Protein AF-A0A838I3D6-F1 (afdb_monomer_lite)

Structure (mmCIF, N/CA/C/O backbone):
data_AF-A0A838I3D6-F1
#
_entry.id   AF-A0A838I3D6-F1
#
loop_
_atom_site.group_PDB
_atom_site.id
_atom_site.type_symbol
_atom_site.label_atom_id
_atom_site.label_alt_id
_atom_site.label_comp_id
_atom_site.label_asym_id
_atom_site.label_entity_id
_atom_site.label_seq_id
_atom_site.pdbx_PDB_ins_code
_atom_site.Cartn_x
_atom_site.Cartn_y
_atom_site.Cartn_z
_atom_site.occupancy
_atom_site.B_iso_or_equiv
_atom_site.auth_seq_id
_atom_site.auth_comp_id
_atom_site.auth_asym_id
_atom_site.auth_atom_id
_atom_site.pdbx_PDB_model_num
ATOM 1 N N . ALA A 1 1 ? 34.023 14.326 -17.197 1.00 67.75 1 ALA A N 1
ATOM 2 C CA . ALA A 1 1 ? 33.554 12.925 -17.190 1.00 67.75 1 ALA A CA 1
ATOM 3 C C . ALA A 1 1 ? 33.045 12.580 -18.585 1.00 67.75 1 ALA A C 1
ATOM 5 O O . ALA A 1 1 ? 32.395 13.428 -19.185 1.00 67.75 1 ALA A O 1
ATOM 6 N N . VAL A 1 2 ? 33.375 11.402 -19.121 1.00 64.44 2 VAL A N 1
ATOM 7 C CA . VAL A 1 2 ? 32.836 10.936 -20.412 1.00 64.44 2 VAL A CA 1
ATOM 8 C C . VAL A 1 2 ? 31.432 10.365 -20.158 1.00 64.44 2 VAL A C 1
ATOM 10 O O . VAL A 1 2 ? 31.300 9.565 -19.231 1.00 64.44 2 VAL A O 1
ATOM 13 N N . PRO A 1 3 ? 30.387 10.772 -20.904 1.00 69.75 3 PRO A N 1
ATOM 14 C CA . PRO A 1 3 ? 29.041 10.235 -20.724 1.00 69.75 3 PRO A CA 1
ATOM 15 C C . PRO A 1 3 ? 29.008 8.725 -20.971 1.00 69.75 3 PRO A C 1
ATOM 17 O O . PRO A 1 3 ? 29.719 8.219 -21.844 1.00 69.75 3 PRO A O 1
ATOM 20 N N . ALA A 1 4 ? 28.160 8.010 -20.233 1.00 76.06 4 ALA A N 1
ATOM 21 C CA . ALA A 1 4 ? 27.893 6.609 -20.527 1.00 76.06 4 ALA A CA 1
ATOM 22 C C . ALA A 1 4 ? 27.260 6.462 -21.930 1.00 76.06 4 ALA A C 1
ATOM 24 O O . ALA A 1 4 ? 26.617 7.398 -22.420 1.00 76.06 4 ALA A O 1
ATOM 25 N N . PRO A 1 5 ? 27.427 5.304 -22.596 1.00 80.19 5 PRO A N 1
ATOM 26 C CA . PRO A 1 5 ? 26.709 5.010 -23.830 1.00 80.19 5 PRO A CA 1
ATOM 27 C C . PRO A 1 5 ? 25.190 5.128 -23.622 1.00 80.19 5 PRO A C 1
ATOM 29 O O . PRO A 1 5 ? 24.712 4.843 -22.527 1.00 80.19 5 PRO A O 1
ATOM 32 N N . PRO A 1 6 ? 24.419 5.497 -24.659 1.00 76.12 6 PRO A N 1
ATOM 33 C CA . PRO A 1 6 ? 22.969 5.604 -24.542 1.00 76.12 6 PRO A CA 1
ATOM 34 C C . PRO A 1 6 ? 22.335 4.244 -24.221 1.00 76.12 6 PRO A C 1
ATOM 36 O O . PRO A 1 6 ? 22.662 3.244 -24.868 1.00 76.12 6 PRO A O 1
ATOM 39 N N . ASP A 1 7 ? 21.378 4.244 -23.287 1.00 75.38 7 ASP A N 1
ATOM 40 C CA . ASP A 1 7 ? 20.609 3.057 -22.869 1.00 75.38 7 ASP A CA 1
ATOM 41 C C . ASP A 1 7 ? 19.779 2.458 -24.015 1.00 75.38 7 ASP A C 1
ATOM 43 O O . ASP A 1 7 ? 19.473 1.266 -24.030 1.00 75.38 7 ASP A O 1
ATOM 47 N N . VAL A 1 8 ? 19.434 3.282 -25.010 1.00 75.19 8 VAL A N 1
ATOM 48 C CA . VAL A 1 8 ? 18.669 2.881 -26.191 1.00 75.19 8 VAL A CA 1
ATOM 49 C C . VAL A 1 8 ? 19.407 3.317 -27.449 1.00 75.19 8 VAL A C 1
ATOM 51 O O . VAL A 1 8 ? 19.672 4.500 -27.665 1.00 75.19 8 VAL A O 1
ATOM 54 N N . ARG A 1 9 ? 19.716 2.351 -28.317 1.00 78.56 9 ARG A N 1
ATOM 55 C CA . ARG A 1 9 ? 20.297 2.598 -29.641 1.00 78.56 9 ARG A CA 1
ATOM 56 C C . ARG A 1 9 ? 19.214 2.467 -30.700 1.00 78.56 9 ARG A C 1
ATOM 58 O O . ARG A 1 9 ? 18.618 1.406 -30.857 1.00 78.56 9 ARG A O 1
ATOM 65 N N . TRP A 1 10 ? 18.987 3.540 -31.445 1.00 83.44 10 TRP A N 1
ATOM 66 C CA . TRP A 1 10 ? 18.066 3.546 -32.577 1.00 83.44 10 TRP A CA 1
ATOM 67 C C . TRP A 1 10 ? 18.807 3.163 -33.862 1.00 83.44 10 TRP A C 1
ATOM 69 O O . TRP A 1 10 ? 19.926 3.619 -34.095 1.00 83.44 10 TRP A O 1
ATOM 79 N N . HIS A 1 11 ? 18.183 2.338 -34.708 1.00 85.75 11 HIS A N 1
ATOM 80 C CA . HIS A 1 11 ? 18.701 1.982 -36.034 1.00 85.75 11 HIS A CA 1
ATOM 81 C C . HIS A 1 11 ? 17.830 2.614 -37.120 1.00 85.75 11 HIS A C 1
ATOM 83 O O . HIS A 1 11 ? 16.616 2.407 -37.139 1.00 85.75 11 HIS A O 1
ATOM 89 N N . ARG A 1 12 ? 18.441 3.367 -38.044 1.00 91.44 12 ARG A N 1
ATOM 90 C CA . ARG A 1 12 ? 17.746 3.900 -39.223 1.00 91.44 12 ARG A CA 1
ATOM 91 C C . ARG A 1 12 ? 17.925 2.939 -40.392 1.00 91.44 12 ARG A C 1
ATOM 93 O O . ARG A 1 12 ? 19.031 2.792 -40.906 1.00 91.44 12 ARG A O 1
ATOM 100 N N . TRP A 1 13 ? 16.825 2.328 -40.813 1.00 92.12 13 TRP A N 1
ATOM 101 C CA . TRP A 1 13 ? 16.805 1.373 -41.916 1.00 92.12 13 TRP A CA 1
ATOM 102 C C . TRP A 1 13 ? 17.116 2.029 -43.260 1.00 92.12 13 TRP A C 1
ATOM 104 O O . TRP A 1 13 ? 16.691 3.158 -43.524 1.00 92.12 13 TRP A O 1
ATOM 114 N N . ARG A 1 14 ? 17.825 1.302 -44.126 1.00 95.44 14 ARG A N 1
ATOM 115 C CA . ARG A 1 14 ? 18.044 1.676 -45.530 1.00 95.44 14 ARG A CA 1
ATOM 116 C C . ARG A 1 14 ? 17.244 0.764 -46.470 1.00 95.44 14 ARG A C 1
ATOM 118 O O . ARG A 1 14 ? 17.080 -0.416 -46.162 1.00 95.44 14 ARG A O 1
ATOM 125 N N . PRO A 1 15 ? 16.765 1.263 -47.624 1.00 94.56 15 PRO A N 1
ATOM 126 C CA . PRO A 1 15 ? 16.142 0.409 -48.634 1.00 94.56 15 PRO A CA 1
ATOM 127 C C . PRO A 1 15 ? 17.048 -0.774 -49.010 1.00 94.56 15 PRO A C 1
ATOM 129 O O . PRO A 1 15 ? 18.245 -0.595 -49.227 1.00 94.56 15 PRO A O 1
ATOM 132 N N . GLY A 1 16 ? 16.483 -1.983 -49.050 1.00 94.50 16 GLY A N 1
ATOM 133 C CA . GLY A 1 16 ? 17.215 -3.224 -49.342 1.00 94.50 16 GLY A CA 1
ATOM 134 C C . GLY A 1 16 ? 18.006 -3.814 -48.166 1.00 94.50 16 GLY A C 1
ATOM 135 O O . GLY A 1 16 ? 18.565 -4.903 -48.289 1.00 94.50 16 GLY A O 1
ATOM 136 N N . GLU A 1 17 ? 18.043 -3.143 -47.013 1.00 95.50 17 GLU A N 1
ATOM 137 C CA . GLU A 1 17 ? 18.708 -3.662 -45.823 1.00 95.50 17 GLU A CA 1
ATOM 138 C C . GLU A 1 17 ? 17.984 -4.897 -45.271 1.00 95.50 17 GLU A C 1
ATOM 140 O O . GLU A 1 17 ? 16.779 -4.881 -45.019 1.00 95.50 17 GLU A O 1
ATOM 145 N N . ARG A 1 18 ? 18.741 -5.975 -45.037 1.00 92.62 18 ARG A N 1
ATOM 146 C CA . ARG A 1 18 ? 18.247 -7.194 -44.389 1.00 92.62 18 ARG A CA 1
ATOM 147 C C . ARG A 1 18 ? 18.728 -7.236 -42.943 1.00 92.62 18 ARG A C 1
ATOM 149 O O . ARG A 1 18 ? 19.890 -6.957 -42.640 1.00 92.62 18 ARG A O 1
ATOM 156 N N . ARG A 1 19 ? 17.836 -7.629 -42.040 1.00 90.62 19 ARG A N 1
ATOM 157 C CA . ARG A 1 19 ? 18.151 -7.937 -40.643 1.00 90.62 19 ARG A CA 1
ATOM 158 C C . ARG A 1 19 ? 17.492 -9.247 -40.262 1.00 90.62 19 ARG A C 1
ATOM 160 O O . ARG A 1 19 ? 16.441 -9.602 -40.789 1.00 90.62 19 ARG A O 1
ATOM 167 N N . ARG A 1 20 ? 18.135 -9.946 -39.338 1.00 90.88 20 ARG A N 1
ATOM 168 C CA . ARG A 1 20 ? 17.596 -11.140 -38.709 1.00 90.88 20 ARG A CA 1
ATOM 169 C C . ARG A 1 20 ? 16.903 -10.728 -37.417 1.00 90.88 20 ARG A C 1
ATOM 171 O O . ARG A 1 20 ? 17.472 -9.973 -36.634 1.00 90.88 20 ARG A O 1
ATOM 178 N N . LEU A 1 21 ? 15.684 -11.216 -37.231 1.00 88.69 21 LEU A N 1
ATOM 179 C CA . LEU A 1 21 ? 14.933 -11.096 -35.991 1.00 88.69 21 LEU A CA 1
ATOM 180 C C . LEU A 1 21 ? 14.732 -12.513 -35.467 1.00 88.69 21 LEU A C 1
ATOM 182 O O . LEU A 1 21 ? 14.213 -13.368 -36.184 1.00 88.69 21 LEU A O 1
ATOM 186 N N . ASP A 1 22 ? 15.183 -12.766 -34.246 1.00 85.69 22 ASP A N 1
ATOM 187 C CA . ASP A 1 22 ? 15.002 -14.052 -33.590 1.00 85.69 22 ASP A CA 1
ATOM 188 C C . ASP A 1 22 ? 13.814 -13.945 -32.630 1.00 85.69 22 ASP A C 1
ATOM 190 O O . ASP A 1 22 ? 13.810 -13.135 -31.702 1.00 85.69 22 ASP A O 1
ATOM 194 N N . TYR A 1 23 ? 12.796 -14.769 -32.865 1.00 84.50 23 TYR A N 1
ATOM 195 C CA . TYR A 1 23 ? 11.603 -14.853 -32.028 1.00 84.50 23 TYR A CA 1
ATOM 196 C C . TYR A 1 23 ? 11.570 -16.188 -31.294 1.00 84.50 23 TYR A C 1
ATOM 198 O O . TYR A 1 23 ? 12.135 -17.184 -31.746 1.00 84.50 23 TYR A O 1
ATOM 206 N N . ARG A 1 24 ? 10.865 -16.219 -30.164 1.00 79.69 24 ARG A N 1
ATOM 207 C CA . ARG A 1 24 ? 10.529 -17.459 -29.464 1.00 79.69 24 ARG A CA 1
ATOM 208 C C . ARG A 1 24 ? 9.028 -17.536 -29.300 1.00 79.69 24 ARG A C 1
ATOM 210 O O . ARG A 1 24 ? 8.415 -16.596 -28.802 1.00 79.69 24 ARG A O 1
ATOM 217 N N . LEU A 1 25 ? 8.469 -18.661 -29.720 1.00 85.44 25 LEU A N 1
ATOM 218 C CA . LEU A 1 25 ? 7.069 -18.983 -29.527 1.00 85.44 25 LEU A CA 1
ATOM 219 C C . LEU A 1 25 ? 6.960 -19.950 -28.351 1.00 85.44 25 LEU A C 1
ATOM 221 O O . LEU A 1 25 ? 7.618 -20.988 -28.337 1.00 85.44 25 LEU A O 1
ATOM 225 N N . PHE A 1 26 ? 6.128 -19.599 -27.379 1.00 82.19 26 PHE A N 1
ATOM 226 C CA . PHE A 1 26 ? 5.770 -20.467 -26.267 1.00 82.19 26 PHE A CA 1
ATOM 227 C C . PHE A 1 26 ? 4.310 -20.869 -26.450 1.00 82.19 26 PHE A C 1
ATOM 229 O O . PHE A 1 26 ? 3.454 -20.006 -26.637 1.00 82.19 26 PHE A O 1
ATOM 236 N N . ILE A 1 27 ? 4.039 -22.172 -26.429 1.00 88.06 27 ILE A N 1
ATOM 237 C CA . ILE A 1 27 ? 2.692 -22.730 -26.567 1.00 88.06 27 ILE A CA 1
ATOM 238 C C . ILE A 1 27 ? 2.341 -23.369 -25.228 1.00 88.06 27 ILE A C 1
ATOM 240 O O . ILE A 1 27 ? 3.090 -24.209 -24.732 1.00 88.06 27 ILE A O 1
ATOM 244 N N . GLY A 1 28 ? 1.228 -22.943 -24.638 1.00 84.88 28 GLY A N 1
ATOM 245 C CA . GLY A 1 28 ? 0.727 -23.457 -23.369 1.00 84.88 28 GLY A CA 1
ATOM 246 C C . GLY A 1 28 ? -0.712 -23.960 -23.494 1.00 84.88 28 GLY A C 1
ATOM 247 O O . GLY A 1 28 ? -1.404 -23.597 -24.449 1.00 84.88 28 GLY A O 1
ATOM 248 N N . PRO A 1 29 ? -1.173 -24.796 -22.547 1.00 88.56 29 PRO A N 1
ATOM 249 C CA . PRO A 1 29 ? -2.582 -25.169 -22.452 1.00 88.56 29 PRO A CA 1
ATOM 250 C C . PRO A 1 29 ? -3.461 -23.930 -22.191 1.00 88.56 29 PRO A C 1
ATOM 252 O O . PRO A 1 29 ? -2.941 -22.895 -21.767 1.00 88.56 29 PRO A O 1
ATOM 255 N N . PRO A 1 30 ? -4.795 -24.015 -22.373 1.00 85.44 30 PRO A N 1
ATOM 256 C CA . PRO A 1 30 ? -5.740 -22.952 -22.009 1.00 85.44 30 PRO A CA 1
ATOM 257 C C . PRO A 1 30 ? -5.926 -22.835 -20.479 1.00 85.44 30 PRO A C 1
ATOM 259 O O . PRO A 1 30 ? -7.038 -22.686 -19.978 1.00 85.44 30 PRO A O 1
ATOM 262 N N . ASP A 1 31 ? -4.829 -22.934 -19.734 1.00 85.00 31 ASP A N 1
ATOM 263 C CA . ASP A 1 31 ? -4.745 -22.759 -18.291 1.00 85.00 31 ASP A CA 1
ATOM 264 C C . ASP A 1 31 ? -4.382 -21.287 -17.999 1.00 85.00 31 ASP A C 1
ATOM 266 O O . ASP A 1 31 ? -3.382 -20.795 -18.534 1.00 85.00 31 ASP A O 1
ATOM 270 N N . PRO A 1 32 ? -5.146 -20.563 -17.154 1.00 79.38 32 PRO A N 1
ATOM 271 C CA . PRO A 1 32 ? -4.813 -19.205 -16.724 1.00 79.38 32 PRO A CA 1
ATOM 272 C C . PRO A 1 32 ? -3.398 -19.039 -16.155 1.00 79.38 32 PRO A C 1
ATOM 274 O O . PRO A 1 32 ? -2.874 -17.930 -16.186 1.00 79.38 32 PRO A O 1
ATOM 277 N N . HIS A 1 33 ? -2.774 -20.112 -15.665 1.00 83.75 33 HIS A N 1
ATOM 278 C CA . HIS A 1 33 ? -1.423 -20.145 -15.109 1.00 83.75 33 HIS A CA 1
ATOM 279 C C . HIS A 1 33 ? -0.370 -20.732 -16.060 1.00 83.75 33 HIS A C 1
ATOM 281 O O . HIS A 1 33 ? 0.797 -20.842 -15.680 1.00 83.75 33 HIS A O 1
ATOM 287 N N . ALA A 1 34 ? -0.718 -21.030 -17.319 1.00 88.25 34 ALA A N 1
ATOM 288 C CA . ALA A 1 34 ? 0.228 -21.527 -18.327 1.00 88.25 34 ALA A CA 1
ATOM 289 C C . ALA A 1 34 ? 1.410 -20.571 -18.590 1.00 88.25 34 ALA A C 1
ATOM 291 O O . ALA A 1 34 ? 2.420 -20.973 -19.169 1.00 88.25 34 ALA A O 1
ATOM 292 N N . TYR A 1 35 ? 1.308 -19.310 -18.156 1.00 87.50 35 TYR A N 1
ATOM 293 C CA . TYR A 1 35 ? 2.395 -18.339 -18.233 1.00 87.50 35 TYR A CA 1
ATOM 294 C C . TYR A 1 35 ? 3.533 -18.606 -17.229 1.00 87.50 35 TYR A C 1
ATOM 296 O O . TYR A 1 35 ? 4.647 -18.144 -17.471 1.00 87.50 35 TYR A O 1
ATOM 304 N N . ASP A 1 36 ? 3.298 -19.309 -16.110 1.00 90.06 36 ASP A N 1
ATOM 305 C CA . ASP A 1 36 ? 4.293 -19.432 -15.027 1.00 90.06 36 ASP A CA 1
ATOM 306 C C . ASP A 1 36 ? 5.587 -20.137 -15.483 1.00 90.06 36 ASP A C 1
ATOM 308 O O . ASP A 1 36 ? 6.666 -19.556 -15.318 1.00 90.06 36 ASP A O 1
ATOM 312 N N . PRO A 1 37 ? 5.539 -21.306 -16.160 1.00 89.25 37 PRO A N 1
ATOM 313 C CA . PRO A 1 37 ? 6.751 -21.950 -16.672 1.00 89.25 37 PRO A CA 1
ATOM 314 C C . PRO A 1 37 ? 7.510 -21.077 -17.681 1.00 89.25 37 PRO A C 1
ATOM 316 O O . PRO A 1 37 ? 8.742 -21.069 -17.698 1.00 89.25 37 PRO A O 1
ATOM 319 N N . PHE A 1 38 ? 6.785 -20.304 -18.495 1.00 88.62 38 PHE A N 1
ATOM 320 C CA 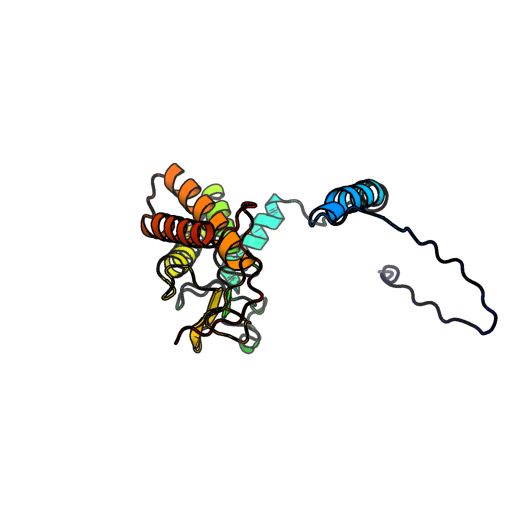. PHE A 1 38 ? 7.366 -19.365 -19.453 1.00 88.62 38 PHE A CA 1
ATOM 321 C C . PHE A 1 38 ? 8.128 -18.233 -18.751 1.00 88.62 38 PHE A C 1
ATOM 323 O O . PHE A 1 38 ? 9.287 -17.975 -19.087 1.00 88.62 38 PHE A O 1
ATOM 330 N N . LEU A 1 39 ? 7.517 -17.590 -17.751 1.00 90.88 39 LEU A N 1
ATOM 331 C CA . LEU A 1 39 ? 8.169 -16.523 -16.991 1.00 90.88 39 LEU A CA 1
ATOM 332 C C . LEU A 1 39 ? 9.401 -17.039 -16.242 1.00 90.88 39 LEU A C 1
ATOM 334 O O . LEU A 1 39 ? 10.434 -16.367 -16.237 1.00 90.88 39 LEU A O 1
ATOM 338 N N . ARG A 1 40 ? 9.333 -18.247 -15.669 1.00 91.19 40 ARG A N 1
ATOM 339 C CA . ARG A 1 40 ? 10.486 -18.891 -15.018 1.00 91.19 40 ARG A CA 1
ATOM 340 C C . ARG A 1 40 ? 11.616 -19.171 -16.001 1.00 91.19 40 ARG A C 1
ATOM 342 O O . ARG A 1 40 ? 12.761 -18.845 -15.706 1.00 91.19 40 ARG A O 1
ATOM 349 N N . HIS A 1 41 ? 11.302 -19.697 -17.185 1.00 89.81 41 HIS A N 1
ATOM 350 C CA . HIS A 1 41 ? 12.300 -19.928 -18.228 1.00 89.81 41 HIS A CA 1
ATOM 351 C C . HIS A 1 41 ? 12.985 -18.626 -18.667 1.00 89.81 41 HIS A C 1
ATOM 353 O O . HIS A 1 41 ? 14.213 -18.570 -18.773 1.00 89.81 41 HIS A O 1
ATOM 359 N N . LEU A 1 42 ? 12.205 -17.562 -18.893 1.00 90.19 42 LEU A N 1
ATOM 360 C CA . LEU A 1 42 ? 12.756 -16.244 -19.205 1.00 90.19 42 LEU A CA 1
ATOM 361 C C . LEU A 1 42 ? 13.649 -15.720 -18.077 1.00 90.19 42 LEU A C 1
ATOM 363 O O . LEU A 1 42 ? 14.745 -15.237 -18.354 1.00 90.19 42 LEU A O 1
ATOM 367 N N . TYR A 1 43 ? 13.215 -15.846 -16.821 1.00 90.50 43 TYR A N 1
ATOM 368 C CA . TYR A 1 43 ? 14.005 -15.449 -15.658 1.00 90.50 43 TYR A CA 1
ATOM 369 C C . TYR A 1 43 ? 15.330 -16.215 -15.577 1.00 90.50 43 TYR A C 1
ATOM 371 O O . TYR A 1 43 ? 16.383 -15.596 -15.447 1.00 90.50 43 TYR A O 1
ATOM 379 N N . ASP A 1 44 ? 15.311 -17.544 -15.711 1.00 90.56 44 ASP A N 1
ATOM 380 C CA . ASP A 1 44 ? 16.516 -18.376 -15.634 1.00 90.56 44 ASP A CA 1
ATOM 381 C C . ASP A 1 44 ? 17.534 -18.068 -16.725 1.00 90.56 44 ASP A C 1
ATOM 383 O O . ASP A 1 44 ? 18.746 -18.158 -16.502 1.00 90.56 44 ASP A O 1
ATOM 387 N N . ARG A 1 45 ? 17.046 -17.677 -17.899 1.00 87.19 45 ARG A N 1
ATOM 388 C CA . ARG A 1 45 ? 17.894 -17.189 -18.972 1.00 87.19 45 ARG A CA 1
ATOM 389 C C . ARG A 1 45 ? 18.459 -15.810 -18.637 1.00 87.19 45 ARG A C 1
ATOM 391 O O . ARG A 1 45 ? 19.673 -15.629 -18.622 1.00 87.19 45 ARG A O 1
ATOM 398 N N . HIS A 1 46 ? 17.584 -14.843 -18.377 1.00 89.69 46 HIS A N 1
ATOM 399 C CA . HIS A 1 46 ? 17.974 -13.444 -18.230 1.00 89.69 46 HIS A CA 1
ATOM 400 C C . HIS A 1 46 ? 18.820 -13.203 -16.986 1.00 89.69 46 HIS A C 1
ATOM 402 O O . HIS A 1 46 ? 19.726 -12.387 -17.044 1.00 89.69 46 HIS A O 1
ATOM 408 N N . ARG A 1 47 ? 18.627 -13.944 -15.890 1.00 91.31 47 ARG A N 1
ATOM 409 C CA . ARG A 1 47 ? 19.423 -13.760 -14.665 1.00 91.31 47 ARG A CA 1
ATOM 41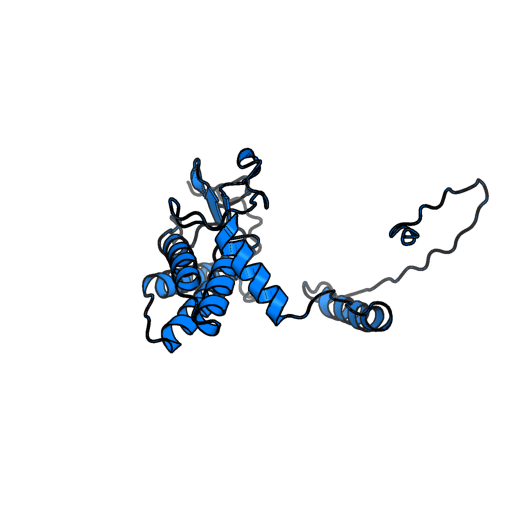0 C C . ARG A 1 47 ? 20.920 -14.034 -14.843 1.00 91.31 47 ARG A C 1
ATOM 412 O O . ARG A 1 47 ? 21.698 -13.635 -13.984 1.00 91.31 47 ARG A O 1
ATOM 419 N N . ARG A 1 48 ? 21.315 -14.741 -15.912 1.00 86.75 48 ARG A N 1
ATOM 420 C CA . ARG A 1 48 ? 22.724 -14.993 -16.270 1.00 86.75 48 ARG A CA 1
ATOM 421 C C . ARG A 1 48 ? 23.340 -13.857 -17.088 1.00 86.75 48 ARG A C 1
ATOM 423 O O . ARG A 1 48 ? 24.548 -13.688 -17.062 1.00 86.75 48 ARG A O 1
ATOM 430 N N . GLU A 1 49 ? 22.518 -13.128 -17.838 1.00 86.75 49 GLU A N 1
ATOM 431 C CA . GLU A 1 49 ? 22.942 -12.055 -18.753 1.00 86.75 49 GLU A CA 1
ATOM 432 C C . GLU A 1 49 ? 22.712 -10.660 -18.133 1.00 86.75 49 GLU A C 1
ATOM 434 O O . GLU A 1 49 ? 23.385 -9.691 -18.475 1.00 86.75 49 GLU A O 1
ATOM 439 N N . HIS A 1 50 ? 21.776 -10.562 -17.187 1.00 87.19 50 HIS A N 1
ATOM 440 C CA . HIS A 1 50 ? 21.290 -9.334 -16.569 1.00 87.19 50 HIS A CA 1
ATOM 441 C C . HIS A 1 50 ? 21.257 -9.494 -15.050 1.00 87.19 50 HIS A C 1
ATOM 443 O O . HIS A 1 50 ? 20.215 -9.738 -14.435 1.00 87.19 50 HIS A O 1
ATOM 449 N N . HIS A 1 51 ? 22.428 -9.375 -14.434 1.00 83.88 51 HIS A N 1
ATOM 450 C CA . HIS A 1 51 ? 22.529 -9.367 -12.982 1.00 83.88 51 HIS A CA 1
ATOM 451 C C . HIS A 1 51 ? 21.930 -8.072 -12.417 1.00 83.88 51 HIS A C 1
ATOM 453 O O . HIS A 1 51 ? 22.235 -6.992 -12.931 1.00 83.88 51 HIS A O 1
ATOM 459 N N . PRO A 1 52 ? 21.115 -8.138 -11.347 1.00 83.25 52 PRO A N 1
ATOM 460 C CA . PRO A 1 52 ? 20.747 -6.943 -10.606 1.00 83.25 52 PRO A CA 1
ATOM 461 C C . PRO A 1 52 ? 22.019 -6.251 -10.111 1.00 83.25 52 PRO A C 1
ATOM 463 O O . PRO A 1 52 ? 22.809 -6.853 -9.386 1.00 83.25 52 PRO A O 1
ATOM 466 N N . ALA A 1 53 ? 22.203 -4.989 -10.487 1.00 85.50 53 ALA A N 1
ATOM 467 C CA . ALA A 1 53 ? 23.283 -4.137 -10.004 1.00 85.50 53 ALA A CA 1
ATOM 468 C C . ALA A 1 53 ? 22.688 -3.018 -9.133 1.00 85.50 53 ALA A C 1
ATOM 470 O O . ALA A 1 53 ? 22.636 -1.864 -9.563 1.00 85.50 53 ALA A O 1
ATOM 471 N N . PRO A 1 54 ? 22.142 -3.341 -7.942 1.00 87.62 54 PRO A N 1
ATOM 472 C CA . PRO A 1 54 ? 21.591 -2.319 -7.071 1.00 87.62 54 PRO A CA 1
ATOM 473 C C . PRO A 1 54 ? 22.720 -1.380 -6.635 1.00 87.62 54 PRO A C 1
ATOM 475 O O . PRO A 1 54 ? 23.746 -1.819 -6.122 1.00 87.62 54 PRO A O 1
ATOM 478 N N . TRP A 1 55 ? 22.518 -0.077 -6.811 1.00 91.81 55 TRP A N 1
ATOM 479 C CA . TRP A 1 55 ? 23.485 0.944 -6.391 1.00 91.81 55 TRP A CA 1
ATOM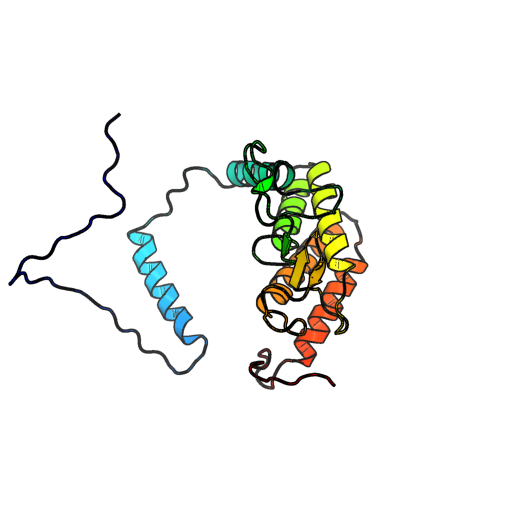 480 C C . TRP A 1 55 ? 23.568 1.098 -4.860 1.00 91.81 55 TRP A C 1
ATOM 482 O O . TRP A 1 55 ? 24.411 1.834 -4.354 1.00 91.81 55 TRP A O 1
ATOM 492 N N . MET A 1 56 ? 22.691 0.412 -4.120 1.00 94.31 56 MET A N 1
ATOM 493 C CA . MET A 1 56 ? 22.560 0.482 -2.669 1.00 94.31 56 MET A CA 1
ATOM 494 C C . MET A 1 56 ? 22.064 -0.855 -2.099 1.00 94.31 56 MET A C 1
ATOM 496 O O . MET A 1 56 ? 21.249 -1.541 -2.714 1.00 94.31 56 MET A O 1
ATOM 500 N N . SER A 1 57 ? 22.531 -1.220 -0.903 1.00 93.50 57 SER A N 1
ATOM 501 C CA . SER A 1 57 ? 22.080 -2.427 -0.201 1.00 93.50 57 SER A CA 1
ATOM 502 C C . SER A 1 57 ? 20.698 -2.252 0.446 1.00 93.50 57 SER A C 1
ATOM 504 O O . SER A 1 57 ? 20.198 -1.143 0.625 1.00 93.50 57 SER A O 1
ATOM 506 N N . ALA A 1 58 ? 20.060 -3.363 0.820 1.00 93.00 58 ALA A N 1
ATOM 507 C CA . ALA A 1 58 ? 18.699 -3.333 1.356 1.00 93.00 58 ALA A CA 1
ATOM 508 C C . ALA A 1 58 ? 18.530 -2.499 2.649 1.00 93.00 58 ALA A C 1
ATOM 510 O O . ALA A 1 58 ? 17.548 -1.763 2.720 1.00 93.00 58 ALA A O 1
ATOM 511 N N . PRO A 1 59 ? 19.433 -2.540 3.656 1.00 95.50 59 PRO A N 1
ATOM 512 C CA . PRO A 1 59 ? 19.259 -1.741 4.875 1.00 95.50 59 PRO A CA 1
ATOM 513 C C . PRO A 1 59 ? 19.206 -0.214 4.653 1.00 95.50 59 PRO A C 1
ATOM 515 O O . PRO A 1 59 ? 18.213 0.391 5.060 1.00 95.50 59 PRO A O 1
ATOM 518 N N . PRO A 1 60 ? 20.184 0.434 3.982 1.00 95.81 60 PRO A N 1
ATOM 519 C CA . PRO A 1 60 ? 20.099 1.865 3.687 1.00 95.81 60 PRO A CA 1
ATOM 520 C C . PRO A 1 60 ? 18.938 2.195 2.740 1.00 95.81 60 PRO A C 1
ATOM 522 O O . PRO A 1 60 ? 18.293 3.227 2.918 1.00 95.81 60 PRO A O 1
ATOM 525 N N . ALA A 1 61 ? 18.589 1.300 1.806 1.00 95.31 61 ALA A N 1
ATOM 526 C CA . ALA A 1 61 ? 17.411 1.484 0.961 1.00 95.31 61 ALA A CA 1
ATOM 527 C C . ALA A 1 61 ? 16.113 1.510 1.786 1.00 95.31 61 ALA A C 1
ATOM 529 O O . ALA A 1 61 ? 15.260 2.371 1.571 1.00 95.31 61 ALA A O 1
ATOM 530 N N . ALA A 1 62 ? 15.971 0.610 2.762 1.00 96.19 62 ALA A N 1
ATOM 531 C CA . ALA A 1 62 ? 14.819 0.568 3.657 1.00 96.19 62 ALA A CA 1
ATOM 532 C C . ALA A 1 62 ? 14.742 1.818 4.546 1.00 96.19 62 ALA A C 1
ATOM 534 O O . ALA A 1 62 ? 13.660 2.379 4.700 1.00 96.19 62 ALA A O 1
ATOM 535 N N . ALA A 1 63 ? 15.882 2.285 5.065 1.00 97.06 63 ALA A N 1
ATOM 536 C CA . ALA A 1 63 ? 15.959 3.508 5.859 1.00 97.06 63 ALA A CA 1
ATOM 537 C C . ALA A 1 63 ? 15.526 4.746 5.060 1.00 97.06 63 ALA A C 1
ATOM 539 O O . ALA A 1 63 ? 14.669 5.503 5.515 1.00 97.06 63 ALA A O 1
ATOM 540 N N . LEU A 1 64 ? 16.053 4.917 3.843 1.00 95.94 64 LEU A N 1
ATOM 541 C CA . LEU A 1 64 ? 15.669 6.019 2.955 1.00 95.94 64 LEU A CA 1
ATOM 542 C C . LEU A 1 64 ? 14.202 5.933 2.529 1.00 95.94 64 LEU A C 1
ATOM 544 O O . LEU A 1 64 ? 13.524 6.955 2.455 1.00 95.94 64 LEU A O 1
ATOM 548 N N . THR A 1 65 ? 13.693 4.723 2.295 1.00 94.75 65 THR A N 1
ATOM 549 C CA . THR A 1 65 ? 12.281 4.514 1.951 1.00 94.75 65 THR A CA 1
ATOM 550 C C . THR A 1 65 ? 11.370 4.898 3.115 1.00 94.75 65 THR A C 1
ATOM 552 O O . THR A 1 65 ? 10.413 5.639 2.913 1.00 94.75 65 THR A O 1
ATOM 555 N N . ALA A 1 66 ? 11.669 4.450 4.338 1.00 97.62 66 ALA A N 1
ATOM 556 C CA . ALA A 1 66 ? 10.893 4.806 5.527 1.00 97.62 66 ALA A CA 1
ATOM 557 C C . ALA A 1 66 ? 10.931 6.317 5.795 1.00 97.62 66 ALA A C 1
ATOM 559 O O . ALA A 1 66 ? 9.889 6.928 6.041 1.00 97.62 66 ALA A O 1
ATOM 560 N N . TYR A 1 67 ? 12.114 6.928 5.658 1.00 96.62 67 TYR A N 1
ATOM 561 C CA . TYR A 1 67 ? 12.268 8.376 5.722 1.00 96.62 67 TYR A CA 1
ATOM 562 C C . TYR A 1 67 ? 11.387 9.078 4.689 1.00 96.62 67 TYR A C 1
ATOM 564 O O . TY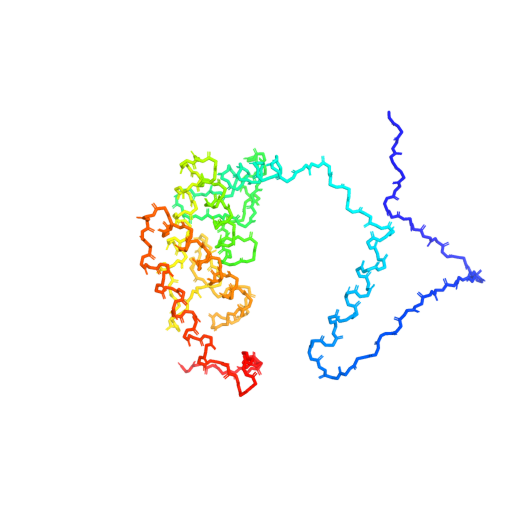R A 1 67 ? 10.632 9.969 5.060 1.00 96.62 67 TYR A O 1
ATOM 572 N N . GLY A 1 68 ? 11.431 8.663 3.422 1.00 94.19 68 GLY A N 1
ATOM 573 C CA . GLY A 1 68 ? 10.658 9.295 2.357 1.00 94.19 68 GLY A CA 1
ATOM 574 C C . GLY A 1 68 ? 9.147 9.128 2.515 1.00 94.19 68 GLY A C 1
ATOM 575 O O . GLY A 1 68 ? 8.402 10.098 2.372 1.00 94.19 68 GLY A O 1
ATOM 576 N N . LEU A 1 69 ? 8.692 7.930 2.897 1.00 95.12 69 LEU A N 1
ATOM 577 C CA . LEU A 1 69 ? 7.286 7.665 3.209 1.00 95.12 69 LEU A CA 1
ATOM 578 C C . LEU A 1 69 ? 6.779 8.605 4.306 1.00 95.12 69 LEU A C 1
ATOM 580 O O . LEU A 1 69 ? 5.744 9.242 4.139 1.00 95.12 69 LEU A O 1
ATOM 584 N N . HIS A 1 70 ? 7.523 8.746 5.401 1.00 96.38 70 HIS A N 1
ATOM 585 C CA . HIS A 1 70 ? 7.114 9.617 6.500 1.00 96.38 70 HIS A CA 1
ATOM 586 C C . HIS A 1 70 ? 7.305 11.113 6.191 1.00 96.38 70 HIS A C 1
ATOM 588 O O . HIS A 1 70 ? 6.505 11.948 6.593 1.00 96.38 70 HIS A O 1
ATOM 594 N N . ARG A 1 71 ? 8.379 11.503 5.503 1.00 94.38 71 ARG A N 1
ATOM 595 C CA . ARG A 1 71 ? 8.695 12.919 5.264 1.00 94.38 71 ARG A CA 1
ATOM 596 C C . ARG A 1 71 ? 7.824 13.534 4.169 1.00 94.38 71 ARG A C 1
ATOM 598 O O . ARG A 1 71 ? 7.432 14.703 4.284 1.00 94.38 71 ARG A O 1
ATOM 605 N N . TRP A 1 72 ? 7.563 12.783 3.101 1.00 92.06 72 TRP A N 1
ATOM 606 C CA . TRP A 1 72 ? 6.912 13.293 1.891 1.00 92.06 72 TRP A CA 1
ATOM 607 C C . TRP A 1 72 ? 5.490 12.773 1.709 1.00 92.06 72 TRP A C 1
ATOM 609 O O . TRP A 1 72 ? 4.617 13.553 1.347 1.00 92.06 72 TRP A O 1
ATOM 619 N N . HIS A 1 73 ? 5.225 11.499 1.996 1.00 94.19 73 HIS A N 1
ATOM 620 C CA . HIS A 1 73 ? 3.906 10.922 1.717 1.00 94.19 73 HIS A CA 1
ATOM 621 C C . HIS A 1 73 ? 2.932 11.038 2.890 1.00 94.19 73 HIS A C 1
ATOM 623 O O . HIS A 1 73 ? 1.736 11.200 2.667 1.00 94.19 73 HIS A O 1
ATOM 629 N N . TRP A 1 74 ? 3.417 10.951 4.128 1.00 95.88 74 TRP A N 1
ATOM 630 C CA . TRP A 1 74 ? 2.578 11.044 5.320 1.00 95.88 74 TRP A CA 1
ATOM 631 C C . TRP A 1 74 ? 1.998 12.447 5.506 1.00 95.88 74 TRP A C 1
ATOM 633 O O . TRP A 1 74 ? 2.722 13.447 5.487 1.00 95.88 74 TRP A O 1
ATOM 643 N N . HIS A 1 75 ? 0.682 12.493 5.712 1.00 95.12 75 HIS A N 1
ATOM 644 C CA . HIS A 1 75 ? -0.072 13.707 5.978 1.00 95.12 75 HIS A CA 1
ATOM 645 C C . HIS A 1 75 ? -0.896 13.556 7.270 1.00 95.12 75 HIS A C 1
ATOM 647 O O . HIS A 1 75 ? -1.960 12.926 7.246 1.00 95.12 75 HIS A O 1
ATOM 653 N N . PRO A 1 76 ? -0.446 14.137 8.399 1.00 96.38 76 PRO A N 1
ATOM 654 C CA . PRO A 1 76 ? -1.042 13.887 9.713 1.00 96.38 76 PRO A CA 1
ATOM 655 C C . PRO A 1 76 ? -2.464 14.435 9.863 1.00 96.38 76 PRO A C 1
ATOM 657 O O . PRO A 1 76 ? -3.252 13.870 10.611 1.00 96.38 76 PRO A O 1
ATOM 660 N N . GLU A 1 77 ? -2.830 15.496 9.139 1.00 96.19 77 GLU A N 1
ATOM 661 C CA . GLU A 1 77 ? -4.191 16.064 9.188 1.00 96.19 77 GLU A CA 1
ATOM 662 C C . GLU A 1 77 ? -5.252 15.150 8.566 1.00 96.19 77 GLU A C 1
ATOM 664 O O . GLU A 1 77 ? -6.449 15.325 8.783 1.00 96.19 77 GLU A O 1
ATOM 669 N N . HIS A 1 78 ? -4.825 14.191 7.744 1.00 96.50 78 HIS A N 1
ATOM 670 C CA . HIS A 1 78 ? -5.731 13.325 7.003 1.00 96.50 78 HIS A CA 1
ATOM 671 C C . HIS A 1 78 ? -5.462 11.850 7.240 1.00 96.50 78 HIS A C 1
ATOM 673 O O . HIS A 1 78 ? -6.091 11.028 6.579 1.00 96.50 78 HIS A O 1
ATOM 679 N N . ASP A 1 79 ? -4.527 11.500 8.117 1.00 97.94 79 ASP A N 1
ATOM 680 C CA . ASP A 1 79 ? -4.134 10.119 8.381 1.00 97.94 79 ASP A CA 1
ATOM 681 C C . ASP A 1 79 ? -3.876 9.313 7.098 1.00 97.94 79 ASP A C 1
ATOM 683 O O . ASP A 1 79 ? -4.326 8.178 6.942 1.00 97.94 79 ASP A O 1
ATOM 687 N N . ALA A 1 80 ? -3.196 9.929 6.128 1.00 97.06 80 ALA A N 1
ATOM 688 C CA . ALA A 1 80 ? -3.029 9.369 4.793 1.00 97.06 80 ALA A CA 1
ATOM 689 C C . ALA A 1 80 ? -1.566 9.357 4.349 1.00 97.06 80 ALA A C 1
ATOM 691 O O . ALA A 1 80 ? -0.807 10.283 4.626 1.00 97.06 80 ALA A O 1
ATOM 692 N N . LEU A 1 81 ? -1.204 8.317 3.594 1.00 96.19 81 LEU A N 1
ATOM 693 C CA . LEU A 1 81 ? -0.042 8.341 2.709 1.00 96.19 81 LEU A CA 1
ATOM 694 C C . LEU A 1 81 ? -0.524 8.771 1.325 1.00 96.19 81 LEU A C 1
ATOM 696 O O . LEU A 1 81 ? -1.266 8.027 0.679 1.00 96.19 81 LEU A O 1
ATOM 700 N N . TYR A 1 82 ? -0.124 9.960 0.888 1.00 94.50 82 TYR A N 1
ATOM 701 C CA . TYR A 1 82 ? -0.438 10.467 -0.444 1.00 94.50 82 TYR A CA 1
ATOM 702 C C . TYR A 1 82 ? 0.224 9.620 -1.530 1.00 94.50 82 TYR A C 1
ATOM 704 O O . TYR A 1 82 ? 1.356 9.169 -1.382 1.00 94.50 82 TYR A O 1
ATOM 712 N N . GLU A 1 83 ? -0.495 9.402 -2.628 1.00 89.94 83 GLU A N 1
ATOM 713 C CA . GLU A 1 83 ? -0.073 8.586 -3.769 1.00 89.94 83 GLU A CA 1
ATOM 714 C C . GLU A 1 83 ? 1.217 9.121 -4.398 1.00 89.94 83 GLU A C 1
ATOM 716 O O . GLU A 1 83 ? 2.142 8.361 -4.677 1.00 89.94 83 GLU A O 1
ATOM 721 N N . THR A 1 84 ? 1.300 10.439 -4.573 1.00 87.06 84 THR A N 1
ATOM 722 C CA . THR A 1 84 ? 2.502 11.124 -5.049 1.00 87.06 84 THR A CA 1
ATOM 723 C C . THR A 1 84 ? 2.774 12.341 -4.186 1.00 87.06 84 THR A C 1
ATOM 725 O O . THR A 1 84 ? 1.842 13.020 -3.749 1.00 87.06 84 THR A O 1
ATOM 728 N N . ALA A 1 85 ? 4.054 12.622 -3.966 1.00 84.56 85 ALA A N 1
ATOM 729 C CA . ALA A 1 85 ? 4.511 13.799 -3.250 1.00 84.56 85 ALA A CA 1
ATOM 730 C C . ALA A 1 85 ? 5.740 14.393 -3.944 1.00 84.56 85 ALA A C 1
ATOM 732 O O . ALA A 1 85 ? 6.613 13.657 -4.415 1.00 84.56 85 ALA A O 1
ATOM 733 N N . ALA A 1 86 ? 5.821 15.720 -3.994 1.00 81.56 86 ALA A N 1
ATOM 734 C CA . ALA A 1 86 ? 7.008 16.426 -4.446 1.00 81.56 86 ALA A CA 1
ATOM 735 C C . ALA A 1 86 ? 8.141 16.251 -3.421 1.00 81.56 86 ALA A C 1
ATOM 737 O O . ALA A 1 86 ? 8.015 16.631 -2.255 1.00 81.56 86 ALA A O 1
ATOM 738 N N . PHE A 1 87 ? 9.269 15.694 -3.867 1.00 72.38 87 PHE A N 1
ATOM 739 C CA . PHE A 1 87 ? 10.430 15.394 -3.020 1.00 72.38 87 PHE A CA 1
ATOM 740 C C . PHE A 1 87 ? 10.994 16.636 -2.306 1.00 72.38 87 PHE A C 1
ATOM 742 O O . PHE A 1 87 ? 11.376 16.577 -1.139 1.00 72.38 87 PHE A O 1
ATOM 749 N N . ASP A 1 88 ? 11.037 17.778 -2.987 1.00 73.25 88 ASP A N 1
ATOM 750 C CA . ASP A 1 88 ? 11.569 19.029 -2.438 1.00 73.25 88 ASP A CA 1
ATOM 751 C C . ASP A 1 88 ? 10.509 19.873 -1.707 1.00 73.25 88 ASP A C 1
ATOM 753 O O . ASP A 1 88 ? 10.858 20.862 -1.065 1.00 73.25 88 ASP A O 1
ATOM 757 N N . ARG A 1 89 ? 9.224 19.481 -1.773 1.00 70.56 89 ARG A N 1
ATOM 758 C CA . ARG A 1 89 ? 8.058 20.252 -1.295 1.00 70.56 89 ARG A CA 1
ATOM 759 C C . ARG A 1 89 ? 7.995 21.695 -1.831 1.00 70.56 89 ARG A C 1
ATOM 761 O O . ARG A 1 89 ? 7.184 22.477 -1.345 1.00 70.56 89 ARG A O 1
ATOM 768 N N . VAL A 1 90 ? 8.800 22.048 -2.837 1.00 73.50 90 VAL A N 1
ATOM 769 C CA . VAL A 1 90 ? 8.803 23.377 -3.479 1.00 73.50 90 VAL A CA 1
ATOM 770 C C . VAL A 1 90 ? 7.561 23.535 -4.353 1.00 73.50 90 VAL A C 1
ATOM 772 O O . VAL A 1 90 ? 7.067 24.642 -4.574 1.00 73.50 90 VAL A O 1
ATOM 775 N N . HIS A 1 91 ? 7.019 22.411 -4.817 1.00 77.12 91 HIS A N 1
ATOM 776 C CA . HIS A 1 91 ? 5.833 22.360 -5.655 1.00 77.12 91 HIS A CA 1
ATOM 777 C C . HIS A 1 91 ? 4.744 21.473 -5.036 1.00 77.12 91 HIS A C 1
ATOM 779 O O . HIS A 1 91 ? 4.435 20.416 -5.588 1.00 77.12 91 HIS A O 1
ATOM 785 N N . PRO A 1 92 ? 4.142 21.883 -3.901 1.00 74.94 92 PRO A N 1
ATOM 786 C CA . PRO A 1 92 ? 3.109 21.096 -3.224 1.00 74.94 92 PRO A CA 1
ATOM 787 C C . PRO A 1 92 ? 1.865 20.867 -4.096 1.00 74.94 92 PRO A C 1
ATOM 789 O O . PRO A 1 92 ? 1.130 19.915 -3.879 1.00 74.94 92 PRO A O 1
ATOM 792 N N . GLN A 1 93 ? 1.651 21.676 -5.138 1.00 80.94 93 GLN A N 1
ATOM 793 C CA . GLN A 1 93 ? 0.608 21.455 -6.143 1.00 80.94 93 GLN A CA 1
ATOM 794 C C . GLN A 1 93 ? 0.808 20.184 -6.990 1.00 80.94 93 GLN A C 1
ATOM 796 O O . GLN A 1 93 ? -0.097 19.797 -7.725 1.00 80.94 93 GLN A O 1
ATOM 801 N N . LEU A 1 94 ? 1.994 19.563 -6.937 1.00 82.31 94 LEU A N 1
ATOM 802 C CA . LEU A 1 94 ? 2.276 18.274 -7.579 1.00 82.31 94 LEU A CA 1
ATOM 803 C C . LEU A 1 94 ? 1.942 17.085 -6.668 1.00 82.31 94 LEU A C 1
ATOM 805 O O . LEU A 1 94 ? 1.974 15.937 -7.124 1.00 82.31 94 LEU A O 1
ATOM 809 N N . ASP A 1 95 ? 1.628 17.339 -5.395 1.00 88.50 95 ASP A N 1
ATOM 810 C CA . ASP A 1 95 ? 1.145 16.303 -4.495 1.00 88.50 95 ASP A CA 1
ATOM 811 C C . ASP A 1 95 ? -0.223 15.830 -4.990 1.00 88.50 95 ASP A C 1
ATOM 813 O O . ASP A 1 95 ? -1.090 16.617 -5.378 1.00 88.50 95 ASP A O 1
ATOM 817 N N . ARG A 1 96 ? -0.433 14.515 -4.959 1.00 91.25 96 ARG A N 1
ATOM 818 C CA . ARG A 1 96 ? -1.730 13.923 -5.269 1.00 91.25 96 ARG A CA 1
ATOM 819 C C . ARG A 1 96 ? -2.330 13.414 -3.967 1.00 91.25 96 ARG A C 1
ATOM 821 O O . ARG A 1 96 ? -1.933 12.333 -3.519 1.00 91.25 96 ARG A O 1
ATOM 828 N N . PRO A 1 97 ? -3.285 14.149 -3.360 1.00 93.50 97 PRO A N 1
ATOM 829 C CA . PRO A 1 97 ? -3.824 13.856 -2.033 1.00 93.50 97 PRO A CA 1
ATOM 830 C C . PRO A 1 97 ? -4.857 12.717 -2.077 1.00 93.50 97 PRO A C 1
ATOM 832 O O . PRO A 1 97 ? -5.993 12.816 -1.604 1.00 93.50 97 PRO A O 1
ATOM 835 N N . HIS A 1 98 ? -4.470 11.625 -2.728 1.00 94.62 98 HIS A N 1
ATOM 836 C CA . HIS A 1 98 ? -5.209 10.387 -2.885 1.00 94.62 98 HIS A CA 1
ATOM 837 C C . HIS A 1 98 ? -4.468 9.285 -2.136 1.00 94.62 98 HIS A C 1
ATOM 839 O O . HIS A 1 98 ? -3.244 9.276 -2.088 1.00 94.62 98 HIS A O 1
ATOM 845 N N . MET A 1 99 ? -5.210 8.328 -1.593 1.00 96.00 99 MET A N 1
ATOM 846 C CA . MET A 1 99 ? -4.662 7.126 -0.985 1.00 96.00 99 MET A CA 1
ATOM 847 C C . MET A 1 99 ? -5.441 5.922 -1.499 1.00 96.00 99 MET A C 1
ATOM 849 O O . MET A 1 99 ? -6.538 5.622 -1.031 1.00 96.00 99 MET A O 1
ATOM 853 N N . HIS A 1 100 ? -4.876 5.206 -2.462 1.00 94.94 100 HIS A N 1
ATOM 854 C CA . HIS A 1 100 ? -5.2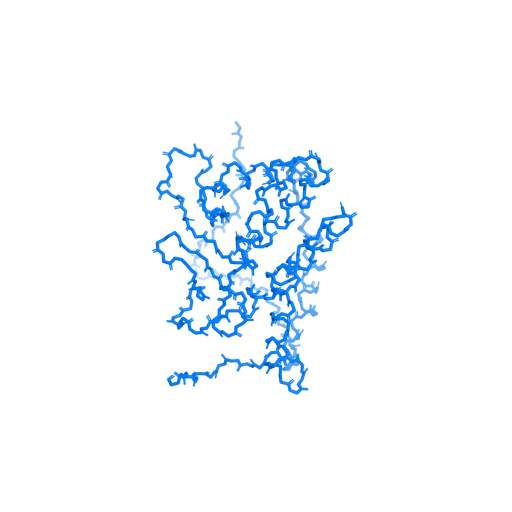84 3.836 -2.742 1.00 94.94 100 HIS A CA 1
ATOM 855 C C . HIS A 1 100 ? -5.089 2.984 -1.492 1.00 94.94 100 HIS A C 1
ATOM 857 O O . HIS A 1 100 ? -4.055 3.073 -0.833 1.00 94.94 100 HIS A O 1
ATOM 863 N N . VAL A 1 101 ? -6.089 2.165 -1.172 1.00 94.38 101 VAL A N 1
ATOM 864 C CA . VAL A 1 101 ? -6.055 1.294 0.011 1.00 94.38 101 VAL A CA 1
ATOM 865 C C . VAL A 1 101 ? -5.024 0.165 -0.154 1.00 94.38 101 VAL A C 1
ATOM 867 O O . VAL A 1 101 ? -4.469 -0.308 0.835 1.00 94.38 101 VAL A O 1
ATOM 870 N N . GLY A 1 102 ? -4.717 -0.211 -1.401 1.00 89.81 102 GLY A N 1
ATOM 871 C CA . GLY A 1 102 ? -3.611 -1.096 -1.785 1.00 89.81 102 GLY A CA 1
ATOM 872 C C . GLY A 1 102 ? -2.700 -0.474 -2.855 1.00 89.81 102 GLY A C 1
ATOM 873 O O . GLY A 1 102 ? -2.796 0.715 -3.154 1.00 89.81 102 GLY A O 1
ATOM 874 N N . TRP A 1 103 ? -1.876 -1.300 -3.504 1.00 84.00 103 TRP A N 1
ATOM 875 C CA . TRP A 1 103 ? -1.004 -0.942 -4.627 1.00 84.00 103 TRP A CA 1
ATOM 876 C C . TRP A 1 103 ? 0.041 0.149 -4.313 1.00 84.00 103 TRP A C 1
ATOM 878 O O . TRP A 1 103 ? 1.064 -0.133 -3.691 1.00 84.00 103 TRP A O 1
ATOM 888 N N . VAL A 1 104 ? -0.182 1.386 -4.761 1.00 76.94 104 VAL A N 1
ATOM 889 C CA . VAL A 1 104 ? 0.801 2.491 -4.729 1.00 76.94 104 VAL A CA 1
ATOM 890 C C . VAL A 1 104 ? 0.817 3.290 -3.423 1.00 76.94 104 VAL A C 1
ATOM 892 O O . VAL A 1 104 ? 1.729 4.076 -3.208 1.00 76.94 104 VAL A O 1
ATOM 895 N N . SER A 1 105 ? -0.157 3.084 -2.535 1.00 82.88 105 SER A N 1
ATOM 896 C CA . SER A 1 105 ? -0.254 3.766 -1.235 1.00 82.88 105 SER A CA 1
ATOM 897 C C . SER A 1 105 ? -1.028 2.901 -0.226 1.00 82.88 105 SER A C 1
ATOM 899 O O . SER A 1 105 ? -1.308 1.733 -0.495 1.00 82.88 105 SER A O 1
ATOM 901 N N . GLY A 1 106 ? -1.374 3.453 0.940 1.00 94.19 106 GLY A N 1
ATOM 902 C CA . GLY A 1 106 ? -2.270 2.800 1.899 1.00 94.19 106 GLY A CA 1
ATOM 903 C C . GLY A 1 106 ? -1.642 1.607 2.617 1.00 94.19 106 GLY A C 1
ATOM 904 O O . GLY A 1 106 ? -0.517 1.700 3.105 1.00 94.19 106 GLY A O 1
ATOM 905 N N . ALA A 1 107 ? -2.368 0.489 2.712 1.00 97.56 107 ALA A N 1
ATOM 906 C CA . ALA A 1 107 ? -2.032 -0.610 3.617 1.00 97.56 107 ALA A CA 1
ATOM 907 C C . ALA A 1 107 ? -0.669 -1.279 3.343 1.00 97.56 107 ALA A C 1
ATOM 909 O O . ALA A 1 107 ? 0.032 -1.549 4.318 1.00 97.56 107 ALA A O 1
ATOM 910 N N . PRO A 1 108 ? -0.224 -1.525 2.089 1.00 97.12 108 PRO A N 1
ATOM 911 C CA . PRO A 1 108 ? 1.107 -2.080 1.838 1.00 97.12 108 PRO A CA 1
ATOM 912 C C . PRO A 1 108 ? 2.242 -1.197 2.356 1.00 97.12 108 PRO A C 1
ATOM 914 O O . PRO A 1 108 ? 3.156 -1.686 3.020 1.00 97.12 108 PRO A O 1
ATOM 917 N N . TRP A 1 109 ? 2.153 0.107 2.101 1.00 97.38 109 TRP A N 1
ATOM 918 C CA . TRP A 1 109 ? 3.186 1.071 2.472 1.00 97.38 109 TRP A CA 1
ATOM 919 C C . TRP A 1 109 ? 3.136 1.430 3.953 1.00 97.38 109 TRP A C 1
ATOM 921 O O . TRP A 1 109 ? 4.184 1.515 4.588 1.00 97.38 109 TRP A O 1
ATOM 931 N N . ALA A 1 110 ? 1.939 1.535 4.532 1.00 98.31 110 ALA A N 1
ATOM 932 C CA . ALA A 1 110 ? 1.768 1.683 5.970 1.00 98.31 110 ALA A CA 1
ATOM 933 C C . ALA A 1 110 ? 2.293 0.446 6.714 1.00 98.31 110 ALA A C 1
ATOM 935 O O . ALA A 1 110 ? 3.084 0.581 7.637 1.00 98.31 110 ALA A O 1
ATOM 936 N N . HIS A 1 111 ? 1.978 -0.773 6.263 1.00 98.50 111 HIS A N 1
ATOM 937 C CA . HIS A 1 111 ? 2.552 -1.989 6.845 1.00 98.50 111 HIS A CA 1
ATOM 938 C C . HIS A 1 111 ? 4.087 -2.024 6.740 1.00 98.50 111 HIS A C 1
ATOM 940 O O . HIS A 1 111 ? 4.758 -2.427 7.694 1.00 98.50 111 HIS A O 1
ATOM 946 N N . ALA A 1 112 ? 4.662 -1.604 5.608 1.00 97.88 112 ALA A N 1
ATOM 947 C CA . ALA A 1 112 ? 6.112 -1.524 5.448 1.00 97.88 112 ALA A CA 1
ATOM 948 C C . ALA A 1 112 ? 6.738 -0.506 6.418 1.00 97.88 112 ALA A C 1
ATOM 950 O O . ALA A 1 112 ? 7.739 -0.825 7.066 1.00 97.88 112 ALA A O 1
ATOM 951 N N . LEU A 1 113 ? 6.122 0.673 6.562 1.00 98.56 113 LEU A N 1
ATOM 952 C CA . LEU A 1 113 ? 6.547 1.722 7.488 1.00 98.56 113 LEU A CA 1
ATOM 953 C C . LEU A 1 113 ? 6.436 1.265 8.949 1.00 98.56 113 LEU A C 1
ATOM 955 O O . LEU A 1 113 ? 7.396 1.424 9.697 1.00 98.56 113 LEU A O 1
ATOM 959 N N . LEU A 1 114 ? 5.335 0.605 9.321 1.00 98.69 114 LEU A N 1
ATOM 960 C CA . LEU A 1 114 ? 5.138 -0.002 10.640 1.00 98.69 114 LEU A CA 1
ATOM 961 C C . LEU A 1 114 ? 6.227 -1.035 10.935 1.00 98.69 114 LEU A C 1
ATOM 963 O O . LEU A 1 114 ? 6.893 -0.989 11.965 1.00 98.69 114 LEU A O 1
ATOM 967 N N . SER A 1 115 ? 6.447 -1.950 9.990 1.00 98.38 115 SER A N 1
ATOM 968 C CA . SER A 1 115 ? 7.439 -3.019 10.117 1.00 98.38 115 SER A CA 1
ATOM 969 C C . SER A 1 115 ? 8.851 -2.474 10.278 1.00 98.38 115 SER A C 1
ATOM 971 O O . SER A 1 115 ? 9.637 -3.018 11.052 1.00 98.38 115 SER A O 1
ATOM 973 N N . TYR A 1 116 ? 9.196 -1.424 9.530 1.00 98.56 116 TYR A N 1
ATOM 974 C CA . TYR A 1 116 ? 10.477 -0.751 9.687 1.00 98.56 116 TYR A CA 1
ATOM 975 C C . TYR A 1 116 ? 10.553 -0.039 11.041 1.00 98.56 116 TYR A C 1
ATOM 977 O O . TYR A 1 116 ? 11.486 -0.305 11.790 1.00 98.56 116 TYR A O 1
ATOM 985 N N . GLY A 1 117 ? 9.545 0.768 11.388 1.00 98.44 117 GLY A N 1
ATOM 986 C CA . GLY A 1 117 ? 9.476 1.524 12.638 1.00 98.44 117 GLY A CA 1
ATOM 987 C C . GLY A 1 117 ? 9.608 0.651 13.883 1.00 98.44 117 GLY A C 1
ATOM 988 O O . GLY A 1 117 ? 10.344 1.016 14.795 1.00 98.44 117 GLY A O 1
ATOM 989 N N . ARG A 1 118 ? 8.987 -0.536 13.900 1.00 98.00 118 ARG A N 1
ATOM 990 C CA . ARG A 1 118 ? 9.164 -1.519 14.980 1.00 98.00 118 ARG A CA 1
ATOM 991 C C . ARG A 1 118 ? 10.600 -2.038 15.056 1.00 98.00 118 ARG A C 1
ATOM 993 O O . ARG A 1 118 ? 11.214 -1.969 16.114 1.00 98.00 118 ARG A O 1
ATOM 1000 N N . ARG A 1 119 ? 11.183 -2.479 13.934 1.00 97.56 119 ARG A N 1
ATOM 1001 C CA . ARG A 1 119 ? 12.570 -2.989 13.905 1.00 97.56 119 ARG A CA 1
ATOM 1002 C C . ARG A 1 119 ? 13.620 -1.937 14.262 1.00 97.56 119 ARG A C 1
ATOM 1004 O O . ARG A 1 119 ? 14.655 -2.293 14.810 1.00 97.56 119 ARG A O 1
ATOM 1011 N N . SER A 1 120 ? 13.385 -0.675 13.913 1.00 97.69 120 SER A N 1
ATOM 1012 C CA . SER A 1 120 ? 14.308 0.435 14.169 1.00 97.69 120 SER A CA 1
ATOM 1013 C C . SER A 1 120 ? 13.962 1.243 15.422 1.00 97.69 120 SER A C 1
ATOM 1015 O O . SER A 1 120 ? 14.552 2.303 15.626 1.00 97.69 120 SER A O 1
ATOM 1017 N N . ALA A 1 121 ? 12.990 0.793 16.225 1.00 97.44 121 ALA A N 1
ATOM 1018 C CA . ALA A 1 121 ? 12.478 1.500 17.402 1.00 97.44 121 ALA A CA 1
ATOM 1019 C C . ALA A 1 121 ? 12.129 2.984 17.132 1.00 97.44 121 ALA A C 1
ATOM 1021 O O . ALA A 1 121 ? 12.368 3.868 17.952 1.00 97.44 121 ALA A O 1
ATOM 1022 N N . THR A 1 122 ? 11.577 3.282 15.953 1.00 98.31 122 THR A N 1
ATOM 1023 C CA . THR A 1 122 ? 11.252 4.646 15.515 1.00 98.31 122 THR A CA 1
ATOM 1024 C C . THR A 1 122 ? 9.763 4.928 15.703 1.00 98.31 122 THR A C 1
ATOM 1026 O O . THR A 1 122 ? 8.951 4.680 14.810 1.00 98.31 122 THR A O 1
ATOM 1029 N N . ALA A 1 123 ? 9.405 5.470 16.870 1.00 98.44 123 ALA A N 1
ATOM 1030 C CA . ALA A 1 123 ? 8.014 5.661 17.293 1.00 98.44 123 ALA A CA 1
ATOM 1031 C C . ALA A 1 123 ? 7.165 6.489 16.311 1.00 98.44 123 ALA A C 1
ATOM 1033 O O . ALA A 1 123 ? 6.022 6.134 16.052 1.00 98.44 123 ALA A O 1
ATOM 1034 N N . VAL A 1 124 ? 7.730 7.535 15.697 1.00 98.62 124 VAL A N 1
ATOM 1035 C CA . VAL A 1 124 ? 7.002 8.377 14.725 1.00 98.62 124 VAL A CA 1
ATOM 1036 C C . VAL A 1 124 ? 6.572 7.609 13.469 1.00 98.62 124 VAL A C 1
ATOM 1038 O O . VAL A 1 124 ? 5.533 7.902 12.888 1.00 98.62 124 VAL A O 1
ATOM 1041 N N . TYR A 1 125 ? 7.332 6.587 13.061 1.00 98.75 125 TYR A N 1
ATOM 1042 C CA . TYR A 1 125 ? 6.963 5.733 11.927 1.00 98.75 125 TYR A CA 1
ATOM 1043 C C . TYR A 1 125 ? 5.867 4.743 12.304 1.00 98.75 125 TYR A C 1
ATOM 1045 O O . TYR A 1 125 ? 4.988 4.473 11.490 1.00 98.75 125 TYR A O 1
ATOM 1053 N N . VAL A 1 126 ? 5.912 4.231 13.536 1.00 98.81 126 VAL A N 1
ATOM 1054 C CA . VAL A 1 126 ? 4.857 3.377 14.089 1.00 98.81 126 VAL A CA 1
ATOM 1055 C C . VAL A 1 126 ? 3.547 4.160 14.173 1.00 98.81 126 VAL A C 1
ATOM 1057 O O . VAL A 1 126 ? 2.555 3.701 13.623 1.00 98.81 126 VAL A O 1
ATOM 1060 N N . ASP A 1 127 ? 3.557 5.360 14.762 1.00 98.81 127 ASP A N 1
ATOM 1061 C CA . ASP A 1 127 ? 2.368 6.218 14.892 1.00 98.81 127 ASP A CA 1
ATOM 1062 C C . ASP A 1 127 ? 1.732 6.533 13.530 1.00 98.81 127 ASP A C 1
ATOM 1064 O O . ASP A 1 127 ? 0.564 6.221 13.297 1.00 98.81 127 ASP A O 1
ATOM 1068 N N . ALA A 1 128 ? 2.524 7.060 12.591 1.00 98.69 128 ALA A N 1
ATOM 1069 C CA . ALA A 1 128 ? 2.043 7.389 11.253 1.00 98.69 128 ALA A CA 1
ATOM 1070 C C . ALA A 1 128 ? 1.436 6.169 10.542 1.00 98.69 128 ALA A C 1
ATOM 1072 O O . ALA A 1 128 ? 0.352 6.247 9.965 1.00 98.69 128 ALA A O 1
ATOM 1073 N N . ALA A 1 129 ? 2.115 5.021 10.592 1.00 98.69 129 ALA A N 1
ATOM 1074 C CA . ALA A 1 129 ? 1.634 3.810 9.945 1.00 98.69 129 ALA A CA 1
ATOM 1075 C C . ALA A 1 129 ? 0.344 3.269 10.574 1.00 98.69 129 ALA A C 1
ATOM 1077 O O . ALA A 1 129 ? -0.574 2.891 9.843 1.00 98.69 129 ALA A O 1
ATOM 1078 N N . THR A 1 130 ? 0.265 3.249 11.905 1.00 98.81 130 THR A N 1
ATOM 1079 C CA . THR A 1 130 ? -0.918 2.804 12.648 1.00 98.81 130 THR A CA 1
ATOM 1080 C C . THR A 1 130 ? -2.126 3.662 12.296 1.00 98.81 130 THR A C 1
ATOM 1082 O O . THR A 1 130 ? -3.147 3.115 11.897 1.00 98.81 130 THR A O 1
ATOM 1085 N N . ARG A 1 131 ? -1.985 4.993 12.283 1.00 98.81 131 ARG A N 1
ATOM 1086 C CA . ARG A 1 131 ? -3.075 5.919 11.930 1.00 98.81 131 ARG A CA 1
ATOM 1087 C C . ARG A 1 131 ? -3.622 5.692 10.517 1.00 98.81 131 ARG A C 1
ATOM 1089 O O . ARG A 1 131 ? -4.834 5.713 10.305 1.00 98.81 131 ARG A O 1
ATOM 1096 N N . VAL A 1 132 ? -2.752 5.412 9.543 1.00 98.62 132 VAL A N 1
ATOM 1097 C CA . VAL A 1 132 ? -3.179 5.064 8.173 1.00 98.62 132 VAL A CA 1
ATOM 1098 C C . VAL A 1 132 ? -3.958 3.750 8.150 1.00 98.62 132 VAL A C 1
ATOM 1100 O O . VAL A 1 132 ? -4.983 3.642 7.472 1.00 98.62 132 VAL A O 1
ATOM 1103 N N . LEU A 1 133 ? -3.468 2.735 8.862 1.00 98.69 133 LEU A N 1
ATOM 1104 C CA . LEU A 1 133 ? -4.109 1.423 8.926 1.00 98.69 133 LEU A CA 1
ATOM 1105 C C . LEU A 1 133 ? -5.453 1.493 9.662 1.00 98.69 133 LEU A C 1
ATOM 1107 O O . LEU A 1 133 ? -6.418 0.911 9.170 1.00 98.69 133 LEU A O 1
ATOM 1111 N N . ASP A 1 134 ? -5.549 2.271 10.741 1.00 98.69 134 ASP A N 1
ATOM 1112 C CA . ASP A 1 134 ? -6.795 2.572 11.453 1.00 98.69 134 ASP A CA 1
ATOM 1113 C C . ASP A 1 134 ? -7.806 3.240 10.530 1.00 98.69 134 ASP A C 1
ATOM 1115 O O . ASP A 1 134 ? -8.943 2.779 10.408 1.00 98.69 134 ASP A O 1
ATOM 1119 N N . LYS A 1 135 ? -7.378 4.273 9.793 1.00 98.25 135 LYS A N 1
ATOM 1120 C CA . LYS A 1 135 ? -8.226 4.949 8.809 1.00 98.25 135 LYS A CA 1
ATOM 1121 C C . LYS A 1 135 ? -8.770 3.972 7.761 1.00 98.25 135 LYS A C 1
ATOM 1123 O O . LYS A 1 135 ? -9.951 4.029 7.419 1.00 98.25 135 LYS A O 1
ATOM 1128 N N . ILE A 1 136 ? -7.930 3.071 7.248 1.00 98.00 136 ILE A N 1
ATOM 1129 C CA . ILE A 1 136 ? -8.332 2.058 6.261 1.00 98.00 136 ILE A CA 1
ATOM 1130 C C . ILE A 1 136 ? -9.275 1.013 6.871 1.00 98.00 136 ILE A C 1
ATOM 1132 O O . ILE A 1 136 ? -10.263 0.640 6.238 1.00 98.00 136 ILE A O 1
ATOM 1136 N N . ALA A 1 137 ? 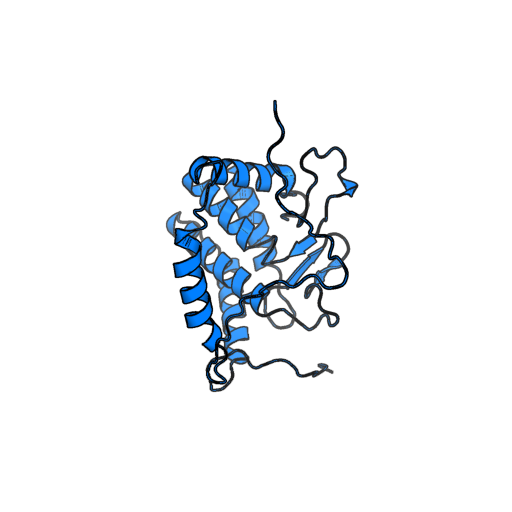-8.977 0.519 8.072 1.00 97.88 137 ALA A N 1
ATOM 1137 C CA . ALA A 1 137 ? -9.755 -0.520 8.736 1.00 97.88 137 ALA A CA 1
ATOM 1138 C C . ALA A 1 137 ? -11.125 -0.009 9.210 1.00 97.88 137 ALA A C 1
ATOM 1140 O O . ALA A 1 137 ? -12.115 -0.739 9.128 1.00 97.88 137 ALA A O 1
ATOM 1141 N N . GLY A 1 138 ? -11.193 1.250 9.649 1.00 96.81 138 GLY A N 1
ATOM 1142 C CA . GLY A 1 138 ? -12.422 1.905 10.091 1.00 96.81 138 GLY A CA 1
ATOM 1143 C C . GLY A 1 138 ? -13.388 2.242 8.952 1.00 96.81 138 GLY A C 1
ATOM 1144 O O . GLY A 1 138 ? -14.591 2.366 9.177 1.00 96.81 138 GLY A O 1
ATOM 1145 N N . ALA A 1 139 ? -12.903 2.350 7.713 1.00 94.50 139 ALA A N 1
ATOM 1146 C CA . ALA A 1 139 ? -13.724 2.714 6.566 1.00 94.50 139 ALA A CA 1
ATOM 1147 C C . ALA A 1 139 ? -14.263 1.491 5.813 1.00 94.50 139 ALA A C 1
ATOM 1149 O O . ALA A 1 139 ? -13.522 0.744 5.168 1.00 94.50 139 ALA A O 1
ATOM 1150 N N . ARG A 1 140 ? -15.588 1.320 5.839 1.00 92.56 140 ARG A N 1
ATOM 1151 C CA . ARG A 1 140 ? -16.280 0.162 5.258 1.00 92.56 140 ARG A CA 1
ATOM 1152 C C . ARG A 1 140 ? -17.209 0.591 4.126 1.00 92.56 140 ARG A C 1
ATOM 1154 O O . ARG A 1 140 ? -17.857 1.634 4.203 1.00 92.56 140 ARG A O 1
ATOM 1161 N N . THR A 1 141 ? -17.248 -0.198 3.059 1.00 93.50 141 THR A N 1
ATOM 1162 C CA . THR A 1 141 ? -18.229 -0.057 1.978 1.00 93.50 141 THR A CA 1
ATOM 1163 C C . THR A 1 141 ? -19.602 -0.547 2.456 1.00 93.50 141 THR A C 1
ATOM 1165 O O . THR A 1 141 ? -19.667 -1.334 3.406 1.00 93.50 141 THR A O 1
ATOM 1168 N N . PRO A 1 142 ? -20.704 -0.190 1.769 1.00 91.69 142 PRO A N 1
ATOM 1169 C CA . PRO A 1 142 ? -22.019 -0.783 2.035 1.00 91.69 142 PRO A CA 1
ATOM 1170 C C . PRO A 1 142 ? -22.044 -2.317 1.913 1.00 91.69 142 PRO A C 1
ATOM 1172 O O . PRO A 1 142 ? -22.852 -2.977 2.554 1.00 91.69 142 PRO A O 1
ATOM 1175 N N . ALA A 1 143 ? -21.137 -2.895 1.116 1.00 89.56 143 ALA A N 1
ATOM 1176 C CA . ALA A 1 143 ? -20.991 -4.340 0.952 1.00 89.56 143 ALA A CA 1
ATOM 1177 C C . ALA A 1 143 ? -20.163 -5.005 2.071 1.00 89.56 143 ALA A C 1
ATOM 1179 O O . ALA A 1 143 ? -19.938 -6.213 2.018 1.00 89.56 143 ALA A O 1
ATOM 1180 N N . GLY A 1 144 ? -19.681 -4.242 3.060 1.00 91.69 144 GLY A N 1
ATOM 1181 C CA . GLY A 1 144 ? -18.869 -4.774 4.151 1.00 91.69 144 GLY A CA 1
ATOM 1182 C C . GLY A 1 144 ? -17.448 -5.140 3.718 1.00 91.69 144 GLY A C 1
ATOM 1183 O O . GLY A 1 144 ? -16.888 -6.121 4.194 1.00 91.69 144 GLY A O 1
ATOM 1184 N N . THR A 1 145 ? -16.837 -4.372 2.819 1.00 94.19 145 THR A N 1
ATOM 1185 C CA . THR A 1 145 ? -15.408 -4.498 2.473 1.00 94.19 145 THR A CA 1
ATOM 1186 C C . THR A 1 145 ? -14.662 -3.210 2.784 1.00 94.19 145 THR A C 1
ATOM 1188 O O . THR A 1 145 ? -15.276 -2.174 3.027 1.00 94.19 145 THR A O 1
ATOM 1191 N N . SER A 1 146 ? -13.335 -3.225 2.710 1.00 94.88 146 SER A N 1
ATOM 1192 C CA . SER A 1 146 ? -12.567 -1.985 2.561 1.00 94.88 146 SER A CA 1
ATOM 1193 C C . SER A 1 146 ? -12.911 -1.284 1.238 1.00 94.88 146 SER A C 1
ATOM 1195 O O . SER A 1 146 ? -13.285 -1.930 0.252 1.00 94.88 146 SER A O 1
ATOM 1197 N N . TRP A 1 147 ? -12.769 0.041 1.217 1.00 95.31 147 TRP A N 1
ATOM 1198 C CA . TRP A 1 147 ? -12.842 0.848 -0.004 1.00 95.31 147 TRP A CA 1
ATOM 1199 C C . TRP A 1 147 ? -11.614 0.639 -0.904 1.00 95.31 147 TRP A C 1
ATOM 1201 O O . TRP A 1 147 ? -10.604 0.082 -0.480 1.00 95.31 147 TRP A O 1
ATOM 1211 N N . GLY A 1 148 ? -11.686 1.092 -2.159 1.00 93.88 148 GLY A N 1
ATOM 1212 C CA . GLY A 1 148 ? -10.559 1.007 -3.097 1.00 93.88 148 GLY A CA 1
ATOM 1213 C C . GLY A 1 148 ? -9.574 2.164 -2.957 1.00 93.88 148 GLY A C 1
ATOM 1214 O O . GLY A 1 148 ? -8.367 1.988 -3.137 1.00 93.88 148 GLY A O 1
ATOM 1215 N N . MET A 1 149 ? -10.083 3.349 -2.619 1.00 95.38 149 MET A N 1
ATOM 1216 C CA . MET A 1 149 ? -9.282 4.551 -2.427 1.00 95.38 149 MET A CA 1
ATOM 1217 C C . MET A 1 149 ? -9.970 5.562 -1.507 1.00 95.38 149 MET A C 1
ATOM 1219 O O . MET A 1 149 ? -11.193 5.581 -1.389 1.00 95.38 149 MET A O 1
ATOM 1223 N N . TRP A 1 150 ? -9.178 6.462 -0.944 1.00 96.62 150 TRP A N 1
ATOM 1224 C CA . TRP A 1 150 ? -9.598 7.727 -0.358 1.00 96.62 150 TRP A CA 1
ATOM 1225 C C . TRP A 1 150 ? -9.042 8.888 -1.189 1.00 96.62 150 TRP A C 1
ATOM 1227 O O . TRP A 1 150 ? -7.965 8.781 -1.773 1.00 96.62 150 TRP A O 1
ATOM 1237 N N . THR A 1 151 ? -9.761 10.003 -1.239 1.00 95.44 151 THR A N 1
ATOM 1238 C CA . THR A 1 151 ? -9.299 11.269 -1.824 1.00 95.44 151 THR A CA 1
ATOM 1239 C C . THR A 1 151 ? -9.675 12.416 -0.907 1.00 95.44 151 THR A C 1
ATOM 1241 O O . THR A 1 151 ? -10.755 12.368 -0.318 1.00 95.44 151 THR A O 1
ATOM 1244 N N . LEU A 1 152 ? -8.840 13.451 -0.837 1.00 95.31 152 LEU A N 1
ATOM 1245 C CA . LEU A 1 152 ? -9.138 14.641 -0.041 1.00 95.31 152 LEU A CA 1
ATOM 1246 C C . LEU A 1 152 ? -10.480 15.283 -0.426 1.00 95.31 152 LEU A C 1
ATOM 1248 O O . LEU A 1 152 ? -11.288 15.584 0.442 1.00 95.31 152 LEU A O 1
ATOM 1252 N N . GLU A 1 153 ? -10.757 15.409 -1.724 1.00 94.31 153 GLU A N 1
ATOM 1253 C CA . GLU A 1 153 ? -11.957 16.093 -2.222 1.00 94.31 153 GLU A CA 1
ATOM 1254 C C . GLU A 1 153 ? -13.261 15.311 -2.015 1.00 94.31 153 GLU A C 1
ATOM 1256 O O . GLU A 1 153 ? -14.318 15.904 -1.820 1.00 94.31 153 GLU A O 1
ATOM 1261 N N . ARG A 1 154 ? -13.222 13.977 -2.138 1.00 93.62 154 ARG A N 1
ATOM 1262 C CA . ARG A 1 154 ? -14.439 13.145 -2.253 1.00 93.62 154 ARG A CA 1
ATOM 1263 C C . ARG A 1 154 ? -14.518 12.014 -1.234 1.00 93.62 154 ARG A C 1
ATOM 1265 O O . ARG A 1 154 ? -15.423 11.188 -1.309 1.00 93.62 154 ARG A O 1
ATOM 1272 N N . GLY A 1 155 ? -13.563 11.935 -0.314 1.00 95.75 155 GLY A N 1
ATOM 1273 C CA . GLY A 1 155 ? -13.496 10.866 0.673 1.00 95.75 155 GLY A CA 1
ATOM 1274 C C . GLY A 1 155 ? -13.302 9.485 0.039 1.00 95.75 155 GLY A C 1
ATOM 1275 O O . GLY A 1 155 ? -12.519 9.320 -0.901 1.00 95.75 155 GLY A O 1
ATOM 1276 N N . TRP A 1 156 ? -13.988 8.488 0.598 1.00 95.88 156 TRP A N 1
ATOM 1277 C CA . TRP A 1 156 ? -13.862 7.075 0.243 1.00 95.88 156 TRP A CA 1
ATOM 1278 C C . TRP A 1 156 ? -14.611 6.700 -1.032 1.00 95.88 156 TRP A C 1
ATOM 1280 O O . TRP A 1 156 ? -15.775 7.054 -1.201 1.00 95.88 156 TRP A O 1
ATOM 1290 N N . ARG A 1 157 ? -13.942 5.962 -1.924 1.00 93.56 157 ARG A N 1
ATOM 1291 C CA . ARG A 1 157 ? -14.459 5.567 -3.239 1.00 93.56 157 ARG A CA 1
ATOM 1292 C C . ARG A 1 157 ? -13.909 4.223 -3.705 1.00 93.56 157 ARG A C 1
ATOM 1294 O O . ARG A 1 157 ? -12.964 3.668 -3.141 1.00 93.56 157 ARG A O 1
ATOM 1301 N N . ALA A 1 158 ? -14.507 3.688 -4.763 1.00 89.31 158 ALA A N 1
ATOM 1302 C CA . ALA A 1 158 ? -14.202 2.351 -5.267 1.00 89.31 158 ALA A CA 1
ATOM 1303 C C . ALA A 1 158 ? -12.882 2.265 -6.065 1.00 89.31 158 ALA A C 1
ATOM 1305 O O . ALA A 1 158 ? -12.378 1.172 -6.324 1.00 89.31 158 ALA A O 1
ATOM 1306 N N . GLY A 1 159 ? -12.287 3.410 -6.416 1.00 85.44 159 GLY A N 1
ATOM 1307 C CA . GLY A 1 159 ? -11.040 3.492 -7.176 1.00 85.44 159 GLY A CA 1
ATOM 1308 C C . GLY A 1 159 ? -11.218 4.246 -8.491 1.00 85.44 159 GLY A C 1
ATOM 1309 O O . GLY A 1 159 ? -12.098 5.093 -8.630 1.00 85.44 159 GLY A O 1
ATOM 1310 N N . TRP A 1 160 ? -10.398 3.892 -9.480 1.00 81.69 160 TRP A N 1
ATOM 1311 C CA . TRP A 1 160 ? -10.472 4.418 -10.852 1.00 81.69 160 TRP A CA 1
ATOM 1312 C C . TRP A 1 160 ? -11.525 3.713 -11.718 1.00 81.69 160 TRP A C 1
ATOM 1314 O O . TRP A 1 160 ? -11.500 3.824 -12.941 1.00 81.69 160 TRP A O 1
ATOM 1324 N N . ASN A 1 161 ? -12.438 2.964 -11.096 1.00 82.12 161 ASN A N 1
ATOM 1325 C CA . ASN A 1 161 ? -13.502 2.281 -11.812 1.00 82.12 161 ASN A CA 1
ATOM 1326 C C . ASN A 1 161 ? -14.560 3.278 -12.305 1.00 82.12 161 ASN A C 1
ATOM 1328 O O . ASN A 1 161 ? -14.906 4.209 -11.569 1.00 82.12 161 ASN A O 1
ATOM 1332 N N . PRO A 1 162 ? -15.113 3.071 -13.516 1.00 84.00 162 PRO A N 1
ATOM 1333 C CA . PRO A 1 162 ? -16.209 3.895 -14.021 1.00 84.00 162 PRO A CA 1
ATOM 1334 C C . PRO A 1 162 ? -17.473 3.749 -13.160 1.00 84.00 162 PRO A C 1
ATOM 1336 O O . PRO A 1 162 ? -18.242 4.696 -13.030 1.00 84.00 162 PRO A O 1
ATOM 1339 N N . ASP A 1 163 ? -17.660 2.585 -12.535 1.00 85.81 163 ASP A N 1
ATOM 1340 C CA . ASP A 1 163 ? -18.755 2.297 -11.614 1.00 85.81 163 ASP A CA 1
ATOM 1341 C C . ASP A 1 163 ? -18.248 2.318 -10.160 1.00 85.81 163 ASP A C 1
ATOM 1343 O O . ASP A 1 163 ? -17.283 1.638 -9.804 1.00 85.81 163 ASP A O 1
ATOM 1347 N N . GLN A 1 164 ? -18.908 3.104 -9.305 1.00 84.50 164 GLN A N 1
ATOM 1348 C CA . GLN A 1 164 ? -18.566 3.226 -7.882 1.00 84.50 164 GLN A CA 1
ATOM 1349 C C . GLN A 1 164 ? -19.027 2.023 -7.041 1.00 84.50 164 GLN A C 1
ATOM 1351 O O . GLN A 1 164 ? -18.686 1.931 -5.865 1.00 84.50 164 GLN A O 1
ATOM 1356 N N . GLY A 1 165 ? -19.758 1.080 -7.633 1.00 86.38 165 GLY A N 1
ATOM 1357 C CA . GLY A 1 165 ? -20.011 -0.240 -7.065 1.00 86.38 165 GLY A CA 1
ATOM 1358 C C . GLY A 1 165 ? -18.896 -1.253 -7.343 1.00 86.38 165 GLY A C 1
ATOM 1359 O O . GLY A 1 165 ? -18.969 -2.375 -6.843 1.00 86.38 165 GLY A O 1
ATOM 1360 N N . TRP A 1 166 ? -17.880 -0.914 -8.149 1.00 88.38 166 TRP A N 1
ATOM 1361 C CA . TRP A 1 166 ? -16.842 -1.863 -8.562 1.00 88.38 166 TRP A CA 1
ATOM 1362 C C . TRP A 1 166 ? -15.541 -1.671 -7.801 1.00 88.38 166 TRP A C 1
ATOM 1364 O O . TRP A 1 166 ? -14.943 -0.596 -7.803 1.00 88.38 166 TRP A O 1
ATOM 1374 N N . LEU A 1 167 ? -15.039 -2.766 -7.238 1.00 88.00 167 LEU A N 1
ATOM 1375 C CA . LEU A 1 167 ? -13.757 -2.808 -6.554 1.00 88.00 167 LEU A CA 1
ATOM 1376 C C . LEU A 1 167 ? -12.814 -3.784 -7.256 1.00 88.00 167 LEU A C 1
ATOM 1378 O O . LEU A 1 167 ? -13.178 -4.922 -7.552 1.00 88.00 167 LEU A O 1
ATOM 1382 N N . HIS A 1 168 ? -11.573 -3.359 -7.486 1.00 88.00 168 HIS A N 1
ATOM 1383 C CA . HIS A 1 168 ? -10.544 -4.257 -7.995 1.00 88.00 168 HIS A CA 1
ATOM 1384 C C . HIS A 1 168 ? -10.196 -5.315 -6.945 1.00 88.00 168 HIS A C 1
ATOM 1386 O O . HIS A 1 168 ? -9.707 -4.986 -5.862 1.00 88.00 168 HIS A O 1
ATOM 1392 N N . ALA A 1 169 ? -10.361 -6.591 -7.303 1.00 88.19 169 ALA A N 1
ATOM 1393 C CA . ALA A 1 169 ? -10.040 -7.714 -6.423 1.00 88.19 169 ALA A CA 1
ATOM 1394 C C . ALA A 1 169 ? -8.593 -7.653 -5.904 1.00 88.19 169 ALA A C 1
ATOM 1396 O O . ALA A 1 169 ? -8.357 -7.888 -4.722 1.00 88.19 169 ALA A O 1
ATOM 1397 N N . ARG A 1 170 ? -7.633 -7.249 -6.753 1.00 89.69 170 ARG A N 1
ATOM 1398 C CA . ARG A 1 170 ? -6.225 -7.070 -6.356 1.00 89.69 170 ARG A CA 1
ATOM 1399 C C . ARG A 1 170 ? -6.055 -6.043 -5.235 1.00 89.69 170 ARG A C 1
ATOM 1401 O O . ARG A 1 170 ? -5.313 -6.303 -4.298 1.00 89.69 170 ARG A O 1
ATOM 1408 N N . THR A 1 171 ? -6.749 -4.905 -5.307 1.00 91.75 171 THR A N 1
ATOM 1409 C CA . THR A 1 171 ? -6.668 -3.857 -4.278 1.00 91.75 171 THR A CA 1
ATOM 1410 C C . THR A 1 171 ? -7.164 -4.376 -2.934 1.00 91.75 171 THR A C 1
ATOM 1412 O O . THR A 1 171 ? -6.486 -4.201 -1.924 1.00 91.75 171 THR A O 1
ATOM 1415 N N . LEU A 1 172 ? -8.311 -5.063 -2.928 1.00 92.25 172 LEU A N 1
ATOM 1416 C CA . LEU A 1 172 ? -8.866 -5.646 -1.709 1.00 92.25 172 LEU A CA 1
ATOM 1417 C C . LEU A 1 172 ? -7.960 -6.751 -1.145 1.00 92.25 172 LEU A C 1
ATOM 1419 O O . LEU A 1 172 ? -7.733 -6.800 0.063 1.00 92.25 172 LEU A O 1
ATOM 1423 N N . ALA A 1 173 ? -7.419 -7.613 -2.010 1.00 93.56 173 ALA A N 1
ATOM 1424 C CA . ALA A 1 173 ? -6.535 -8.707 -1.621 1.00 93.56 173 ALA A CA 1
ATOM 1425 C C . ALA A 1 173 ? -5.222 -8.201 -1.003 1.00 93.56 173 ALA A C 1
ATOM 1427 O O . ALA A 1 173 ? -4.846 -8.650 0.078 1.00 93.56 173 ALA A O 1
ATOM 1428 N N . GLU A 1 174 ? -4.551 -7.237 -1.642 1.00 95.25 174 GLU A N 1
ATOM 1429 C CA . GLU A 1 174 ? -3.313 -6.644 -1.120 1.00 95.25 174 GLU A CA 1
ATOM 1430 C C . GLU A 1 174 ? -3.540 -5.951 0.223 1.00 95.25 174 GLU A C 1
ATOM 1432 O O . GLU A 1 174 ? -2.795 -6.190 1.173 1.00 95.25 174 GLU A O 1
ATOM 1437 N N . ALA A 1 175 ? -4.594 -5.138 0.331 1.00 96.19 175 ALA A N 1
ATOM 1438 C CA . ALA A 1 175 ? -4.905 -4.450 1.576 1.00 96.19 175 ALA A CA 1
ATOM 1439 C C . ALA A 1 175 ? -5.210 -5.429 2.715 1.00 96.19 175 ALA A C 1
ATOM 1441 O O . ALA A 1 175 ? -4.702 -5.268 3.822 1.00 96.19 175 ALA A O 1
ATOM 1442 N N . THR A 1 176 ? -5.973 -6.486 2.423 1.00 97.62 176 THR A N 1
ATOM 1443 C CA . THR A 1 176 ? -6.291 -7.545 3.390 1.00 97.62 176 THR A CA 1
ATOM 1444 C C . THR A 1 176 ? -5.028 -8.280 3.839 1.00 97.62 176 THR A C 1
ATOM 1446 O O . THR A 1 176 ? -4.814 -8.448 5.037 1.00 97.62 176 THR A O 1
ATOM 1449 N N . LEU A 1 177 ? -4.148 -8.665 2.908 1.00 97.94 177 LEU A N 1
ATOM 1450 C CA . LEU A 1 177 ? -2.879 -9.323 3.233 1.00 97.94 177 LEU A CA 1
ATOM 1451 C C . LEU A 1 177 ? -1.992 -8.441 4.122 1.00 97.94 177 LEU A C 1
ATOM 1453 O O . LEU A 1 177 ? -1.403 -8.925 5.090 1.00 97.94 177 LEU A O 1
ATOM 1457 N N . CYS A 1 178 ? -1.884 -7.154 3.805 1.00 98.44 178 CYS A N 1
ATOM 1458 C CA . CYS A 1 178 ? -1.053 -6.227 4.563 1.00 98.44 178 CYS A CA 1
ATOM 1459 C C . CYS A 1 178 ? -1.643 -5.899 5.939 1.00 98.44 178 CYS A C 1
ATOM 1461 O O . CYS A 1 178 ? -0.879 -5.827 6.897 1.00 98.44 178 CYS A O 1
ATOM 1463 N N . LEU A 1 179 ? -2.970 -5.812 6.077 1.00 98.12 179 LEU A N 1
ATOM 1464 C CA . LEU A 1 179 ? -3.632 -5.707 7.382 1.00 98.12 179 LEU A CA 1
ATOM 1465 C C . LEU A 1 179 ? -3.416 -6.962 8.239 1.00 98.12 179 LEU A C 1
ATOM 1467 O O . LEU A 1 179 ? -3.094 -6.828 9.414 1.00 98.12 179 LEU A O 1
ATOM 1471 N N . ILE A 1 180 ? -3.497 -8.172 7.666 1.00 98.50 180 ILE A N 1
ATOM 1472 C CA . ILE A 1 180 ? -3.168 -9.422 8.384 1.00 98.50 180 ILE A CA 1
ATOM 1473 C C . ILE A 1 180 ? -1.734 -9.371 8.916 1.00 98.50 180 ILE A C 1
ATOM 1475 O O . ILE A 1 180 ? -1.475 -9.690 10.077 1.00 98.50 180 ILE A O 1
ATOM 1479 N N . ARG A 1 181 ? -0.783 -8.978 8.061 1.00 98.62 181 ARG A N 1
ATOM 1480 C CA . ARG A 1 181 ? 0.632 -8.900 8.438 1.00 98.62 181 ARG A CA 1
ATOM 1481 C C . ARG A 1 181 ? 0.886 -7.827 9.494 1.00 98.62 181 ARG A C 1
ATOM 1483 O O . ARG A 1 181 ? 1.683 -8.074 10.393 1.00 98.62 181 ARG A O 1
ATOM 1490 N N . ALA A 1 182 ? 0.220 -6.677 9.400 1.00 98.62 182 ALA A N 1
ATOM 1491 C CA . ALA A 1 182 ? 0.311 -5.607 10.387 1.00 98.62 182 ALA A CA 1
ATOM 1492 C C . ALA A 1 182 ? -0.294 -6.024 11.735 1.00 98.62 182 ALA A C 1
ATOM 1494 O O . ALA A 1 182 ? 0.378 -5.904 12.752 1.00 98.62 182 ALA A O 1
ATOM 1495 N N . ALA A 1 183 ? -1.493 -6.611 11.742 1.00 98.44 183 ALA A N 1
ATOM 1496 C CA . ALA A 1 183 ? -2.129 -7.109 12.961 1.00 98.44 183 ALA A CA 1
ATOM 1497 C C . ALA A 1 183 ? -1.267 -8.173 13.655 1.00 98.44 183 ALA A C 1
ATOM 1499 O O . ALA A 1 183 ? -1.051 -8.104 14.857 1.00 98.44 183 ALA A O 1
ATOM 1500 N N . ARG A 1 184 ? -0.695 -9.120 12.896 1.00 98.38 184 ARG A N 1
ATOM 1501 C CA . ARG A 1 184 ? 0.219 -10.136 13.446 1.00 98.38 184 ARG A CA 1
ATOM 1502 C C . ARG A 1 184 ? 1.536 -9.547 13.958 1.00 98.38 184 ARG A C 1
ATOM 1504 O O . ARG A 1 184 ? 2.156 -10.131 14.841 1.00 98.38 184 ARG A O 1
ATOM 1511 N N . LEU A 1 185 ? 2.018 -8.464 13.351 1.00 98.44 185 LEU A N 1
ATOM 1512 C CA . LEU A 1 185 ? 3.203 -7.764 13.837 1.00 98.44 185 LEU A CA 1
ATOM 1513 C C . LEU A 1 185 ? 2.913 -7.118 15.194 1.00 98.44 185 LEU A C 1
ATOM 1515 O O . LEU A 1 185 ? 3.662 -7.355 16.127 1.00 98.44 185 LEU A O 1
ATOM 1519 N N . GLU A 1 186 ? 1.820 -6.371 15.305 1.00 98.50 186 GLU A N 1
ATOM 1520 C CA . GLU A 1 186 ? 1.434 -5.673 16.537 1.00 98.50 186 GLU A CA 1
ATOM 1521 C C . GLU A 1 186 ? 1.049 -6.631 17.671 1.00 98.50 186 GLU A C 1
ATOM 1523 O O . GLU A 1 186 ? 1.435 -6.405 18.813 1.00 98.50 186 GLU A O 1
ATOM 1528 N N . ASP A 1 187 ? 0.392 -7.750 17.358 1.00 98.00 187 ASP A N 1
ATOM 1529 C CA . ASP A 1 187 ? 0.072 -8.809 18.325 1.00 98.00 187 ASP A CA 1
ATOM 1530 C C . ASP A 1 187 ? 1.332 -9.353 19.025 1.00 98.00 187 ASP A C 1
ATOM 1532 O O . ASP A 1 187 ? 1.350 -9.541 20.239 1.00 98.00 187 ASP A O 1
ATOM 1536 N N . ARG A 1 188 ? 2.441 -9.509 18.286 1.00 97.06 188 ARG A N 1
ATOM 1537 C CA . ARG A 1 188 ? 3.741 -9.912 18.862 1.00 97.06 188 ARG A CA 1
ATOM 1538 C C . ARG A 1 188 ? 4.350 -8.854 19.776 1.00 97.06 188 ARG A C 1
ATOM 1540 O O . ARG A 1 188 ? 5.121 -9.204 20.661 1.00 97.06 188 ARG A O 1
ATOM 1547 N N . GLU A 1 189 ? 4.008 -7.592 19.550 1.00 96.31 189 GLU A N 1
ATOM 1548 C CA . GLU A 1 189 ? 4.393 -6.457 20.391 1.00 96.31 189 GLU A CA 1
ATOM 1549 C C . GLU A 1 189 ? 3.401 -6.245 21.553 1.00 96.31 189 GLU A C 1
ATOM 1551 O O . GLU A 1 189 ? 3.542 -5.294 22.318 1.00 96.31 189 GLU A O 1
ATOM 1556 N N . GLY A 1 190 ? 2.385 -7.109 21.696 1.00 97.75 190 GLY A N 1
ATOM 1557 C CA . GLY A 1 190 ? 1.357 -7.009 22.732 1.00 97.75 190 GLY A CA 1
ATOM 1558 C C . GLY A 1 190 ? 0.314 -5.915 22.484 1.00 97.75 190 GLY A C 1
ATOM 1559 O O . GLY A 1 190 ? -0.385 -5.521 23.417 1.00 97.75 190 GLY A O 1
ATOM 1560 N N . VAL A 1 191 ? 0.200 -5.410 21.252 1.00 97.94 191 VAL A N 1
ATOM 1561 C CA . VAL A 1 191 ? -0.746 -4.352 20.876 1.00 97.94 191 VAL A CA 1
ATOM 1562 C C . VAL A 1 191 ? -1.881 -4.941 20.040 1.00 97.94 191 VAL A C 1
ATOM 1564 O O . VAL A 1 191 ? -1.673 -5.481 18.954 1.00 97.94 191 VAL A O 1
ATOM 1567 N N . ALA A 1 192 ? -3.110 -4.821 20.540 1.00 96.69 192 ALA A N 1
ATOM 1568 C CA . ALA A 1 192 ? -4.296 -5.339 19.869 1.00 96.69 192 ALA A CA 1
ATOM 1569 C C . ALA A 1 192 ? -4.964 -4.277 18.984 1.00 96.69 192 ALA A C 1
ATOM 1571 O O . ALA A 1 192 ? -5.252 -3.172 19.437 1.00 96.69 192 ALA A O 1
ATOM 1572 N N . HIS A 1 193 ? -5.304 -4.666 17.751 1.00 98.06 193 HIS A N 1
ATOM 1573 C CA . HIS A 1 193 ? -6.032 -3.834 16.784 1.00 98.06 193 HIS A CA 1
ATOM 1574 C C . HIS A 1 193 ? -7.324 -4.536 16.329 1.00 98.06 193 HIS A C 1
ATOM 1576 O O . HIS A 1 193 ? -7.371 -5.113 15.235 1.00 98.06 193 HIS A O 1
ATOM 1582 N N . PRO A 1 194 ? -8.383 -4.554 17.162 1.00 97.62 194 PRO A N 1
ATOM 1583 C CA . PRO A 1 194 ? -9.600 -5.324 16.885 1.00 97.62 194 PRO A CA 1
ATOM 1584 C C . PRO A 1 194 ? -10.306 -4.888 15.594 1.00 97.62 194 PRO A C 1
ATOM 1586 O O . PRO A 1 194 ? -10.851 -5.727 14.873 1.00 97.62 194 PRO A O 1
ATOM 1589 N N . ASP A 1 195 ? -10.241 -3.602 15.251 1.00 97.44 195 ASP A N 1
ATOM 1590 C CA . ASP A 1 195 ? -10.835 -3.081 14.021 1.00 97.44 195 ASP A CA 1
ATOM 1591 C C . ASP A 1 195 ? -10.110 -3.579 12.765 1.00 97.44 195 ASP A C 1
ATOM 1593 O O . ASP A 1 195 ? -10.764 -3.867 11.759 1.00 97.44 195 ASP A O 1
ATOM 1597 N N . TRP A 1 196 ? -8.787 -3.781 12.822 1.00 98.31 196 TRP A N 1
ATOM 1598 C CA . TRP A 1 196 ? -8.026 -4.365 11.711 1.00 98.31 196 TRP A CA 1
ATOM 1599 C C . TRP A 1 196 ? -8.434 -5.818 11.495 1.00 98.31 196 TRP A C 1
ATOM 1601 O O . TRP A 1 196 ? -8.695 -6.233 10.364 1.00 98.31 196 TRP A O 1
ATOM 1611 N N . VAL A 1 197 ? -8.545 -6.583 12.585 1.00 98.25 197 VAL A N 1
ATOM 1612 C CA . VAL A 1 197 ? -8.977 -7.987 12.551 1.00 98.25 197 VAL A CA 1
ATOM 1613 C C . VAL A 1 197 ? -10.396 -8.102 11.995 1.00 98.25 197 VAL A C 1
ATOM 1615 O O . VAL A 1 197 ? -10.653 -8.949 11.137 1.00 98.25 197 VAL A O 1
ATOM 1618 N N . ARG A 1 198 ? -11.311 -7.219 12.413 1.00 97.81 198 ARG A N 1
ATOM 1619 C CA . ARG A 1 198 ? -12.674 -7.160 11.871 1.00 97.81 198 ARG A CA 1
ATOM 1620 C C . ARG A 1 198 ? -12.669 -6.847 10.375 1.00 97.81 198 ARG A C 1
ATOM 1622 O O . ARG A 1 198 ? -13.305 -7.567 9.608 1.00 97.81 198 ARG A O 1
ATOM 1629 N N . ALA A 1 199 ? -11.922 -5.826 9.949 1.00 97.31 199 ALA A N 1
ATOM 1630 C CA . ALA A 1 199 ? -11.841 -5.440 8.543 1.00 97.31 199 ALA A CA 1
ATOM 1631 C C . ALA A 1 199 ? -11.315 -6.586 7.662 1.00 97.31 199 ALA A C 1
ATOM 1633 O O . ALA A 1 199 ? -11.868 -6.849 6.593 1.00 97.31 199 ALA A O 1
ATOM 1634 N N . VAL A 1 200 ? -10.295 -7.306 8.141 1.00 98.00 200 VAL A N 1
ATOM 1635 C CA . VAL A 1 200 ? -9.766 -8.520 7.506 1.00 98.00 200 VAL A CA 1
ATOM 1636 C C . VAL A 1 200 ? -10.836 -9.603 7.406 1.00 98.00 200 VAL A C 1
ATOM 1638 O O . VAL A 1 200 ? -11.070 -10.122 6.316 1.00 98.00 200 VAL A O 1
ATOM 1641 N N . ALA A 1 201 ? -11.483 -9.948 8.521 1.00 97.69 201 ALA A N 1
ATOM 1642 C CA . ALA A 1 201 ? -12.466 -11.026 8.565 1.00 97.69 201 ALA A CA 1
ATOM 1643 C C . ALA A 1 201 ? -13.608 -10.778 7.578 1.00 97.69 201 ALA A C 1
ATOM 1645 O O . ALA A 1 201 ? -14.000 -11.669 6.828 1.00 97.69 201 ALA A O 1
ATOM 1646 N N . ASP A 1 202 ? -14.107 -9.552 7.531 1.00 96.81 202 ASP A N 1
ATOM 1647 C CA . ASP A 1 202 ? -15.174 -9.186 6.619 1.00 96.81 202 ASP A CA 1
ATOM 1648 C C . ASP A 1 202 ? -14.732 -9.189 5.148 1.00 96.81 202 ASP A C 1
ATOM 1650 O O . ASP A 1 202 ? -15.467 -9.682 4.294 1.00 96.81 202 ASP A O 1
ATOM 1654 N N . ASN A 1 203 ? -13.523 -8.704 4.836 1.00 95.75 203 ASN A N 1
ATOM 1655 C CA . ASN A 1 203 ? -12.985 -8.774 3.474 1.00 95.75 203 ASN A CA 1
ATOM 1656 C C . ASN A 1 203 ? -12.864 -10.234 3.002 1.00 95.75 203 ASN A C 1
ATOM 1658 O O . ASN A 1 203 ? -13.206 -10.547 1.861 1.00 95.75 203 ASN A O 1
ATOM 1662 N N . LEU A 1 204 ? -12.421 -11.136 3.886 1.00 95.31 204 LEU A N 1
ATOM 1663 C CA . LEU A 1 204 ? -12.327 -12.571 3.607 1.00 95.31 204 LEU A CA 1
ATOM 1664 C C . LEU A 1 204 ? -13.707 -13.216 3.432 1.00 95.31 204 LEU A C 1
ATOM 1666 O O . LEU A 1 204 ? -13.895 -13.984 2.492 1.00 95.31 204 LEU A O 1
ATOM 1670 N N . ARG A 1 205 ? -14.691 -12.874 4.277 1.00 95.12 205 ARG A N 1
ATOM 1671 C CA . ARG A 1 205 ? -16.085 -13.335 4.123 1.00 95.12 205 ARG A CA 1
ATOM 1672 C C . ARG A 1 205 ? -16.678 -12.881 2.796 1.00 95.12 205 ARG A C 1
ATOM 1674 O O . ARG A 1 205 ? -17.299 -13.682 2.100 1.00 95.12 205 ARG A O 1
ATOM 1681 N N . PHE A 1 206 ? -16.458 -11.619 2.425 1.00 93.00 206 PHE A N 1
ATOM 1682 C CA . PHE A 1 206 ? -16.901 -11.103 1.138 1.00 93.00 206 PHE A CA 1
ATOM 1683 C C . PHE A 1 206 ? -16.256 -11.883 -0.007 1.00 93.00 206 PHE A C 1
ATOM 1685 O O . PHE A 1 206 ? -16.974 -12.366 -0.877 1.00 93.00 206 PHE A O 1
ATOM 1692 N N . ALA A 1 207 ? -14.933 -12.066 0.009 1.00 91.25 207 ALA A N 1
ATOM 1693 C CA . ALA A 1 207 ? -14.231 -12.819 -1.027 1.00 91.25 207 ALA A CA 1
ATOM 1694 C C . ALA A 1 207 ? -14.757 -14.259 -1.147 1.00 91.25 207 ALA A C 1
ATOM 1696 O O . ALA A 1 207 ? -15.114 -14.677 -2.246 1.00 91.25 207 ALA A O 1
ATOM 1697 N N . ALA A 1 208 ? -14.902 -14.971 -0.025 1.00 91.44 208 ALA A N 1
ATOM 1698 C CA . ALA A 1 208 ? -15.439 -16.331 0.011 1.00 91.44 208 ALA A CA 1
ATOM 1699 C C . ALA A 1 208 ? -16.865 -16.414 -0.559 1.00 91.44 208 ALA A C 1
ATOM 1701 O O . ALA A 1 208 ? -17.177 -17.328 -1.315 1.00 91.44 208 ALA A O 1
ATOM 1702 N N . SER A 1 209 ? -17.715 -15.415 -0.287 1.00 90.75 209 SER A N 1
ATOM 1703 C CA . SER A 1 209 ? -19.082 -15.350 -0.833 1.00 90.75 209 SER A CA 1
ATOM 1704 C C . SER A 1 209 ? -19.148 -15.163 -2.357 1.00 90.75 209 SER A C 1
ATOM 1706 O O . SER A 1 209 ? -20.218 -15.291 -2.950 1.00 90.75 209 SER A O 1
ATOM 1708 N N . ARG A 1 210 ? -18.023 -14.805 -2.993 1.00 88.00 210 ARG A N 1
ATOM 1709 C CA . ARG A 1 210 ? -17.907 -14.512 -4.430 1.00 88.00 210 ARG A CA 1
ATOM 1710 C C . ARG A 1 210 ? -17.020 -15.509 -5.176 1.00 88.00 210 ARG A C 1
ATOM 1712 O O . ARG A 1 210 ? -16.784 -15.313 -6.370 1.00 88.00 210 ARG A O 1
ATOM 1719 N N . GLN A 1 211 ? -16.513 -16.538 -4.501 1.00 85.00 211 GLN A N 1
ATOM 1720 C CA . GLN A 1 211 ? -15.771 -17.612 -5.155 1.00 85.00 211 GLN A CA 1
ATOM 1721 C C . GLN A 1 211 ? -16.720 -18.503 -5.963 1.00 85.00 211 GLN A C 1
ATOM 1723 O O . GLN A 1 211 ? -17.839 -18.791 -5.540 1.00 85.00 211 GLN A O 1
ATOM 1728 N N . ASP A 1 212 ? -16.277 -18.917 -7.146 1.00 82.25 212 ASP A N 1
ATOM 1729 C CA . ASP A 1 212 ? -16.937 -19.949 -7.937 1.00 82.25 212 ASP A CA 1
ATOM 1730 C C . ASP A 1 212 ? -16.560 -21.359 -7.444 1.00 82.25 212 ASP A C 1
ATOM 1732 O O . ASP A 1 212 ? -15.763 -21.532 -6.520 1.00 82.25 212 ASP A O 1
ATOM 1736 N N . ALA A 1 213 ? -17.123 -22.392 -8.079 1.00 83.38 213 ALA A N 1
ATOM 1737 C CA . ALA A 1 213 ? -16.860 -23.786 -7.718 1.00 83.38 213 ALA A CA 1
ATOM 1738 C C . ALA A 1 213 ? -15.386 -24.213 -7.890 1.00 83.38 213 ALA A C 1
ATOM 1740 O O . ALA A 1 213 ? -14.984 -25.227 -7.328 1.00 83.38 213 ALA A O 1
ATOM 1741 N N . SER A 1 214 ? -14.576 -23.457 -8.644 1.00 79.00 214 SER A N 1
ATOM 1742 C CA . SER A 1 214 ? -13.132 -23.696 -8.775 1.00 79.00 214 SER A CA 1
ATOM 1743 C C . SER A 1 214 ? -12.315 -23.074 -7.636 1.00 79.00 214 SER A C 1
ATOM 1745 O O . SER A 1 214 ? -11.103 -23.260 -7.581 1.00 79.00 214 SER A O 1
ATOM 1747 N N . GLY A 1 215 ? -12.952 -22.319 -6.732 1.00 74.44 215 GLY A N 1
ATOM 1748 C CA . GLY A 1 215 ? -12.268 -21.553 -5.689 1.00 74.44 215 GLY A CA 1
ATOM 1749 C C . GLY A 1 215 ? -11.676 -20.234 -6.193 1.00 74.44 215 GLY A C 1
ATOM 1750 O O . GLY A 1 215 ? -11.026 -19.517 -5.427 1.00 74.44 215 GLY A O 1
ATOM 1751 N N . THR A 1 216 ? -11.916 -19.872 -7.455 1.00 73.12 216 THR A N 1
ATOM 1752 C CA . THR A 1 216 ? -11.492 -18.589 -8.020 1.00 73.12 216 THR A CA 1
ATOM 1753 C C . THR A 1 216 ? -12.570 -17.548 -7.750 1.00 73.12 216 THR A C 1
ATOM 1755 O O . THR A 1 216 ? -13.759 -17.854 -7.799 1.00 73.12 216 THR A O 1
ATOM 1758 N N . SER A 1 217 ? -12.195 -16.298 -7.467 1.00 67.75 217 SER A N 1
ATOM 1759 C CA . SER A 1 217 ? -13.172 -15.202 -7.461 1.00 67.75 217 SER A CA 1
ATOM 1760 C C . SER A 1 217 ? -13.860 -15.171 -8.824 1.00 67.75 217 SER A C 1
ATOM 1762 O O . SER A 1 217 ? -13.172 -15.036 -9.839 1.00 67.75 217 SER A O 1
ATOM 1764 N N . ALA A 1 218 ? -15.187 -15.328 -8.856 1.00 55.12 218 ALA A N 1
ATOM 1765 C CA . ALA A 1 218 ? -15.935 -15.401 -10.104 1.00 55.12 218 ALA A CA 1
ATOM 1766 C C . ALA A 1 218 ? -15.536 -14.232 -11.015 1.00 55.12 218 ALA A C 1
ATOM 1768 O O . ALA A 1 218 ? -15.393 -13.101 -10.540 1.00 55.12 218 ALA A O 1
ATOM 1769 N N . ARG A 1 219 ? -15.338 -14.492 -12.317 1.00 52.19 219 ARG A N 1
ATOM 1770 C CA . ARG A 1 219 ? -15.070 -13.440 -13.308 1.00 52.19 219 ARG A CA 1
ATOM 1771 C C . ARG A 1 219 ? -16.237 -12.458 -13.279 1.00 52.19 219 ARG A C 1
ATOM 1773 O O . ARG A 1 219 ? -17.250 -12.677 -13.934 1.00 52.19 219 ARG A O 1
ATOM 1780 N N . THR A 1 220 ? -16.124 -11.373 -12.525 1.00 43.03 220 THR A N 1
ATOM 1781 C CA . THR A 1 220 ? -17.100 -10.286 -12.540 1.00 43.03 220 THR A CA 1
ATOM 1782 C C . THR A 1 220 ? -16.872 -9.429 -13.779 1.00 43.03 220 THR A C 1
ATOM 1784 O O . THR A 1 220 ? -16.544 -8.254 -13.709 1.00 43.03 220 THR A O 1
ATOM 1787 N N . THR A 1 221 ? -17.097 -10.020 -14.949 1.00 36.50 221 THR A N 1
ATOM 1788 C CA . THR A 1 221 ? -17.633 -9.307 -16.108 1.00 36.50 221 THR A CA 1
ATOM 1789 C C . THR A 1 221 ? -19.134 -9.555 -16.137 1.00 36.50 221 THR A C 1
ATOM 1791 O O . THR A 1 221 ? -19.665 -10.201 -17.028 1.00 36.50 221 THR A O 1
ATOM 1794 N N . THR A 1 222 ? -19.841 -9.044 -15.133 1.00 31.83 222 THR A N 1
ATOM 1795 C CA . THR A 1 222 ? -21.298 -8.918 -15.208 1.00 31.83 222 THR A CA 1
ATOM 1796 C C . THR A 1 222 ? -21.717 -7.642 -14.511 1.00 31.83 222 THR A C 1
ATOM 1798 O O . THR A 1 222 ? -21.783 -7.556 -13.287 1.00 31.83 222 THR A O 1
ATOM 1801 N N . THR A 1 223 ? -22.016 -6.659 -15.351 1.00 37.12 223 THR A N 1
ATOM 1802 C CA . THR A 1 223 ? -23.077 -5.677 -15.171 1.00 37.12 223 THR A CA 1
ATOM 1803 C C . THR A 1 223 ? -24.285 -6.295 -14.459 1.00 37.12 223 THR A C 1
ATOM 1805 O O . THR A 1 223 ? -25.183 -6.861 -15.075 1.00 37.12 223 THR A O 1
ATOM 1808 N N . ARG A 1 224 ? -24.349 -6.160 -13.139 1.00 30.66 224 ARG A N 1
ATOM 1809 C CA . ARG A 1 224 ? -25.627 -6.133 -12.429 1.00 30.66 224 ARG A CA 1
ATOM 1810 C C . ARG A 1 224 ? -25.640 -4.877 -11.582 1.00 30.66 224 ARG A C 1
ATOM 1812 O O . ARG A 1 224 ? -25.047 -4.839 -10.510 1.00 30.66 224 ARG A O 1
ATOM 1819 N N . ARG A 1 225 ? -26.307 -3.847 -12.116 1.00 31.78 225 ARG A N 1
ATOM 1820 C CA . ARG A 1 225 ? -26.829 -2.743 -11.312 1.00 31.78 225 ARG A CA 1
ATOM 1821 C C . ARG A 1 225 ? -27.635 -3.363 -10.174 1.00 31.78 225 ARG A C 1
ATOM 1823 O O . ARG A 1 225 ? -28.534 -4.164 -10.429 1.00 31.78 225 ARG A O 1
ATOM 1830 N N . VAL A 1 226 ? -27.267 -3.028 -8.947 1.00 29.64 226 VAL A N 1
ATOM 1831 C CA . VAL A 1 226 ? -28.157 -3.192 -7.799 1.00 29.64 226 VAL A CA 1
ATOM 1832 C C . VAL A 1 226 ? -29.251 -2.119 -7.958 1.00 29.64 226 VAL A C 1
ATOM 1834 O O . VAL A 1 226 ? -28.892 -1.004 -8.349 1.00 29.64 226 VAL A O 1
ATOM 1837 N N . PRO A 1 227 ? -30.543 -2.466 -7.797 1.00 36.50 227 PRO A N 1
ATOM 1838 C CA . PRO A 1 227 ? -31.657 -1.525 -7.930 1.00 36.50 227 PRO A CA 1
ATOM 1839 C C . PRO A 1 227 ? -31.576 -0.362 -6.938 1.00 36.50 227 PRO A C 1
ATOM 1841 O O . PRO A 1 227 ? -31.024 -0.565 -5.832 1.00 36.50 227 PRO A O 1
#

Foldseek 3Di:
DDDDDDPDDDDDDDPPDDDDDDDDDDDADPDPCRCVVVVVVVCVVVCVVPPDPDPDDDPVVLVVLLCCQLVFQFDPVQLWRWLDGDSVNPCRVPTFQKAFCFDSTNLVSLLSLCVVCVVVVPVSSVVSSVSSLCLQLVDADPLGATAGMQGPVPGGFQPPDPDRVDHDPVSRVRSLVSLVSSQVVVVVVVHHDVSSVSNNVSSVVSQQVQADPVRHRPPPPDDDDDD

Radius of gyration: 22.46 Å; chains: 1; bounding box: 65×48×72 Å

Secondary structure (DSSP, 8-state):
-PPPPPSS------TT-------------S-TTTHHHHHHHHHHHHHHHS----SS-HHHHHHHHHHHIIIIIEETTTTEE-SB--TTSS-GGG-B-EEESSTTSSHHHHHHHHHHHHHTT-HHHHHHHHHHHHHHHH-B-TTSSB-SEEETTTEEE--S-SSTT---HHHHHHHHHHHHHHHHHHHHTT---HHHHHHHHHHHHHHHHTB-TTSSBP---------

Sequence (227 aa):
AVPAPPDVRWHRWRPGERRRLDYRLFIGPPDPHAYDPFLRHLYDRHRREHHPAPWMSAPPAAALTAYGLHRWHWHPEHDALYETAAFDRVHPQLDRPHMHVGWVSGAPWAHALLSYGRRSATAVYVDAATRVLDKIAGARTPAGTSWGMWTLERGWRAGWNPDQGWLHARTLAEATLCLIRAARLEDREGVAHPDWVRAVADNLRFAASRQDASGTSARTTTTRRVP

pLDDT: mean 88.81, std 13.19, range [29.64, 98.81]